Protein AF-A0A382Q7C2-F1 (afdb_monomer_lite)

Organism: NCBI:txid408172

Sequence (335 aa):
KNALGGPRTLLSPCDPTRQQANEAAAWGGSSFDCEAISYVLIDGADVQRPTTILAATRNLSFSDISRANWLGADTDPDNDNSMAGLMVGQGQLTLCDGSARQSNNADLVDTEGTLMGGHVHTRGGTTINDGTTIILGCGTHTAPPPLPPGVILLNNFDDVSLGPWVTSSERGTKGKNWTAQPPAGWKQAKGPKHTAGGPKEFDGWTFVDPVWWNTTAGQGRNKFTKGKGVIAVADSDEYDDLIRTKFNASLSTPPINISGAKAGALVLTYDSSWRQYNCTGKVTVTFDGGDAITLLTLNASTPNQYNQTVSLKLKNPAGAKVAQITWDHQGKNSW

Structure (mmCIF, N/CA/C/O backbone):
data_AF-A0A382Q7C2-F1
#
_entry.id   AF-A0A382Q7C2-F1
#
loop_
_atom_site.group_PDB
_atom_site.id
_atom_site.type_symbol
_atom_site.label_atom_id
_atom_site.label_alt_id
_atom_site.label_comp_id
_atom_site.label_asym_id
_atom_site.label_entity_id
_atom_site.label_seq_id
_atom_site.pdbx_PDB_ins_code
_atom_site.Cartn_x
_atom_site.Cartn_y
_atom_site.Cartn_z
_atom_site.occupancy
_atom_site.B_iso_or_equiv
_atom_site.auth_seq_id
_atom_site.auth_comp_id
_atom_site.auth_asym_id
_atom_site.auth_atom_id
_atom_site.pdbx_PDB_model_num
ATOM 1 N N . LYS A 1 1 ? -0.926 -23.829 36.649 1.00 48.75 1 LYS A N 1
ATOM 2 C CA . LYS A 1 1 ? -2.369 -23.534 36.461 1.00 48.75 1 LYS A CA 1
ATOM 3 C C . LYS A 1 1 ? -2.805 -22.511 37.513 1.00 48.75 1 LYS A C 1
ATOM 5 O O . LYS A 1 1 ? -3.156 -22.920 38.603 1.00 48.75 1 LYS A O 1
ATOM 10 N N . ASN A 1 2 ? -2.625 -21.218 37.223 1.00 52.81 2 ASN A N 1
ATOM 11 C CA . ASN A 1 2 ? -3.312 -20.051 37.825 1.00 52.81 2 ASN A CA 1
ATOM 12 C C . ASN A 1 2 ? -2.764 -18.739 37.219 1.00 52.81 2 ASN A C 1
ATOM 14 O O . ASN A 1 2 ? -2.676 -17.716 37.882 1.00 52.81 2 ASN A O 1
ATOM 18 N N . ALA A 1 3 ? -2.343 -18.771 35.947 1.00 56.62 3 ALA A N 1
ATOM 19 C CA . ALA A 1 3 ? -1.813 -17.578 35.291 1.00 56.62 3 ALA A CA 1
ATOM 20 C C . ALA A 1 3 ? -2.927 -16.576 34.945 1.00 56.62 3 ALA A C 1
ATOM 22 O O . ALA A 1 3 ? -2.662 -15.389 34.949 1.00 56.62 3 ALA A O 1
ATOM 23 N N . LEU A 1 4 ? -4.165 -17.041 34.725 1.00 60.28 4 LEU A N 1
ATOM 24 C CA . LEU A 1 4 ? -5.284 -16.235 34.214 1.00 60.28 4 LEU A CA 1
ATOM 25 C C . LEU A 1 4 ? -5.801 -15.138 35.164 1.00 60.28 4 LEU A C 1
ATOM 27 O O . LEU A 1 4 ? -6.546 -14.276 34.720 1.00 60.28 4 LEU A O 1
ATOM 31 N N . GLY A 1 5 ? -5.444 -15.174 36.451 1.00 65.56 5 GLY A N 1
ATOM 32 C CA . GLY A 1 5 ? -5.907 -14.194 37.445 1.00 65.56 5 GLY A CA 1
ATOM 33 C C . GLY A 1 5 ? -4.845 -13.187 37.889 1.00 65.56 5 GLY A C 1
ATOM 34 O O . GLY A 1 5 ? -5.098 -12.427 38.817 1.00 65.56 5 GLY A O 1
ATOM 35 N N . GLY A 1 6 ? -3.645 -13.226 37.303 1.00 76.75 6 GLY A N 1
ATOM 36 C CA . GLY A 1 6 ? -2.514 -12.401 37.725 1.00 76.75 6 GLY A CA 1
ATOM 37 C C . GLY A 1 6 ? -2.061 -11.418 36.645 1.00 76.75 6 GLY A C 1
ATOM 38 O O . GLY A 1 6 ? -2.298 -11.656 35.465 1.00 76.75 6 GLY A O 1
ATOM 39 N N . PRO A 1 7 ? -1.321 -10.362 37.016 1.00 82.62 7 PRO A N 1
ATOM 40 C CA . PRO A 1 7 ? -0.901 -9.295 36.100 1.00 82.62 7 PRO A CA 1
ATOM 41 C C . PRO A 1 7 ? -0.030 -9.761 34.929 1.00 82.62 7 PRO A C 1
ATOM 43 O O . PRO A 1 7 ? 0.040 -9.090 33.902 1.00 82.62 7 PRO A O 1
ATOM 46 N N . ARG A 1 8 ? 0.576 -10.950 35.040 1.00 86.25 8 ARG A N 1
ATOM 47 C CA . ARG A 1 8 ? 1.332 -11.591 33.957 1.00 86.25 8 ARG A CA 1
ATOM 48 C C . ARG A 1 8 ? 0.510 -11.826 32.689 1.00 86.25 8 ARG A C 1
ATOM 50 O O . ARG A 1 8 ? 1.104 -11.958 31.630 1.00 86.25 8 ARG A O 1
ATOM 57 N N . THR A 1 9 ? -0.822 -11.887 32.759 1.00 87.44 9 THR A N 1
ATOM 58 C CA . THR A 1 9 ? -1.668 -11.991 31.552 1.00 87.44 9 THR A CA 1
ATOM 59 C C . THR A 1 9 ? -1.668 -10.722 30.720 1.00 87.44 9 THR A C 1
ATOM 61 O O . THR A 1 9 ? -1.987 -10.783 29.539 1.00 87.44 9 THR A O 1
ATOM 64 N N . LEU A 1 10 ? -1.329 -9.583 31.326 1.00 89.69 10 LEU A N 1
ATOM 65 C CA . LEU A 1 10 ? -1.267 -8.291 30.653 1.00 89.69 10 LEU A CA 1
ATOM 66 C C . LEU A 1 10 ? 0.102 -8.034 30.008 1.00 89.69 10 LEU A C 1
ATOM 68 O O . LEU A 1 10 ? 0.261 -7.028 29.325 1.00 89.69 10 LEU A O 1
ATOM 72 N N . LEU A 1 11 ? 1.062 -8.949 30.181 1.00 91.94 11 LEU A N 1
ATOM 73 C CA . LEU A 1 11 ? 2.371 -8.922 29.538 1.00 91.94 11 LEU A CA 1
ATOM 74 C C . LEU A 1 11 ? 2.379 -9.876 28.337 1.00 91.94 11 LEU A C 1
ATOM 76 O O . LEU A 1 11 ? 2.050 -11.058 28.460 1.00 91.94 11 LEU A O 1
ATOM 80 N N . SER A 1 12 ? 2.769 -9.375 27.168 1.00 92.69 12 SER A N 1
ATOM 81 C CA . SER A 1 12 ? 2.937 -10.210 25.979 1.00 92.69 12 SER A CA 1
ATOM 82 C C . SER A 1 12 ? 4.293 -10.914 26.014 1.00 92.69 12 SER A C 1
ATOM 84 O O . SER A 1 12 ? 5.305 -10.265 26.279 1.00 92.69 12 SER A O 1
ATOM 86 N N . PRO A 1 13 ? 4.373 -12.210 25.659 1.00 91.81 13 PRO A N 1
ATOM 87 C CA . PRO A 1 13 ? 5.657 -12.874 25.429 1.00 91.81 13 PRO A CA 1
ATOM 88 C C . PRO A 1 13 ? 6.504 -12.198 24.339 1.00 91.81 13 PRO A C 1
ATOM 90 O O . PRO A 1 13 ? 7.720 -12.358 24.322 1.00 91.81 13 PRO A O 1
ATOM 93 N N . CYS A 1 14 ? 5.873 -11.440 23.436 1.00 93.31 14 CYS A N 1
ATOM 94 C CA . CYS A 1 14 ? 6.552 -10.673 22.396 1.00 93.31 14 CYS A CA 1
ATOM 95 C C . CYS A 1 14 ? 7.087 -9.313 22.885 1.00 93.31 14 CYS A C 1
ATOM 97 O O . CYS A 1 14 ? 7.682 -8.585 22.095 1.00 93.31 14 CYS A O 1
ATOM 99 N N . ASP A 1 15 ? 6.892 -8.965 24.158 1.00 93.19 15 ASP A N 1
ATOM 100 C CA . ASP A 1 15 ? 7.272 -7.678 24.752 1.00 93.19 15 ASP A CA 1
ATOM 101 C C . ASP A 1 15 ? 8.024 -7.861 26.079 1.00 93.19 15 ASP A C 1
ATOM 103 O O . ASP A 1 15 ? 7.610 -7.357 27.127 1.00 93.19 15 ASP A O 1
ATOM 107 N N . PRO A 1 16 ? 9.131 -8.627 26.074 1.00 91.88 16 PRO A N 1
ATOM 108 C CA . PRO A 1 16 ? 9.857 -8.958 27.297 1.00 91.88 16 PRO A CA 1
ATOM 109 C C . PRO A 1 16 ? 10.437 -7.728 28.015 1.00 91.88 16 PRO A C 1
ATOM 111 O O . PRO A 1 16 ? 10.719 -7.798 29.209 1.00 91.88 16 PRO A O 1
ATOM 114 N N . THR A 1 17 ? 10.599 -6.596 27.324 1.00 89.38 17 THR A N 1
ATOM 115 C CA . THR A 1 17 ? 11.123 -5.339 27.886 1.00 89.38 17 THR A CA 1
ATOM 116 C C . THR A 1 17 ? 10.216 -4.768 28.981 1.00 89.38 17 THR A C 1
ATOM 118 O O . THR A 1 17 ? 10.712 -4.147 29.918 1.00 89.38 17 THR A O 1
ATOM 121 N N . ARG A 1 18 ? 8.907 -5.051 28.932 1.00 91.12 18 ARG A N 1
ATOM 122 C CA . ARG A 1 18 ? 7.917 -4.605 29.927 1.00 91.12 18 ARG A CA 1
ATOM 123 C C . ARG A 1 18 ? 7.824 -5.494 31.170 1.00 91.12 18 ARG A C 1
ATOM 125 O O . ARG A 1 18 ? 7.108 -5.163 32.114 1.00 91.12 18 ARG A O 1
ATOM 132 N N . GLN A 1 19 ? 8.564 -6.608 31.226 1.00 91.56 19 GLN A N 1
ATOM 133 C CA . GLN A 1 19 ? 8.453 -7.573 32.327 1.00 91.56 19 GLN A CA 1
ATOM 134 C C . GLN A 1 19 ? 8.733 -6.944 33.698 1.00 91.56 19 GLN A C 1
ATOM 136 O O . GLN A 1 19 ? 7.970 -7.158 34.640 1.00 91.56 19 GLN A O 1
ATOM 141 N N . GLN A 1 20 ? 9.802 -6.154 33.811 1.00 91.88 20 GLN A N 1
ATOM 142 C CA . GLN A 1 20 ? 10.186 -5.547 35.085 1.00 91.88 20 GLN A CA 1
ATOM 143 C C . GLN A 1 20 ? 9.114 -4.573 35.596 1.00 91.88 20 GLN A C 1
ATOM 145 O O . GLN A 1 20 ? 8.761 -4.608 36.774 1.00 91.88 20 GLN A O 1
ATOM 150 N N . ALA A 1 21 ? 8.563 -3.738 34.712 1.00 91.62 21 ALA A N 1
ATOM 151 C CA . ALA A 1 21 ? 7.496 -2.803 35.056 1.00 91.62 21 ALA A CA 1
ATOM 152 C C . ALA A 1 21 ? 6.186 -3.531 35.409 1.00 91.62 21 ALA A C 1
ATOM 154 O O . ALA A 1 21 ? 5.515 -3.152 36.368 1.00 91.62 21 ALA A O 1
ATOM 155 N N . ASN A 1 22 ? 5.852 -4.628 34.713 1.00 92.88 22 ASN A N 1
ATOM 156 C CA . ASN A 1 22 ? 4.698 -5.470 35.049 1.00 92.88 22 ASN A CA 1
ATOM 157 C C . ASN A 1 22 ? 4.803 -6.066 36.460 1.00 92.88 22 ASN A C 1
ATOM 159 O O . ASN A 1 22 ? 3.825 -6.055 37.207 1.00 92.88 22 ASN A O 1
ATOM 163 N N . GLU A 1 23 ? 5.983 -6.558 36.842 1.00 90.81 23 GLU A N 1
ATOM 164 C CA . GLU A 1 23 ? 6.223 -7.131 38.171 1.00 90.81 23 GLU A CA 1
ATOM 165 C C . GLU A 1 23 ? 6.223 -6.069 39.281 1.00 90.81 23 GLU A C 1
ATOM 167 O O . GLU A 1 23 ? 5.781 -6.352 40.395 1.00 90.81 23 GLU A O 1
ATOM 172 N N . ALA A 1 24 ? 6.677 -4.849 38.980 1.00 90.25 24 ALA A N 1
ATOM 173 C CA . ALA A 1 24 ? 6.738 -3.738 39.931 1.00 90.25 24 ALA A CA 1
ATOM 174 C C . ALA A 1 24 ? 5.423 -2.944 40.061 1.00 90.25 24 ALA A C 1
ATOM 176 O O . ALA A 1 24 ? 5.269 -2.166 41.005 1.00 90.25 24 ALA A O 1
ATOM 177 N N . ALA A 1 25 ? 4.485 -3.107 39.125 1.00 89.12 25 ALA A N 1
ATOM 178 C CA . ALA A 1 25 ? 3.254 -2.330 39.100 1.00 89.12 25 ALA A CA 1
ATOM 179 C C . ALA A 1 25 ? 2.367 -2.566 40.335 1.00 89.12 25 ALA A C 1
ATOM 181 O O . ALA A 1 25 ? 2.173 -3.685 40.815 1.00 89.12 25 ALA A O 1
ATOM 182 N N . ALA A 1 26 ? 1.766 -1.478 40.820 1.00 85.44 26 ALA A N 1
ATOM 183 C CA . ALA A 1 26 ? 0.846 -1.470 41.955 1.00 85.44 26 ALA A CA 1
ATOM 184 C C . ALA A 1 26 ? -0.566 -1.936 41.546 1.00 85.44 26 ALA A C 1
ATOM 186 O O . ALA A 1 26 ? -1.532 -1.170 41.554 1.00 85.44 26 ALA A O 1
ATOM 187 N N . TRP A 1 27 ? -0.688 -3.207 41.162 1.00 83.81 27 TRP A N 1
ATOM 188 C CA . TRP A 1 27 ? -1.954 -3.811 40.748 1.00 83.81 27 TRP A CA 1
ATOM 189 C C . TRP A 1 27 ? -3.006 -3.730 41.864 1.00 83.81 27 TRP A C 1
ATOM 191 O O . TRP A 1 27 ? -2.790 -4.219 42.971 1.00 83.81 27 TRP A O 1
ATOM 201 N N . GLY A 1 28 ? -4.149 -3.102 41.569 1.00 77.69 28 GLY A N 1
ATOM 202 C CA . GLY A 1 28 ? -5.215 -2.819 42.542 1.00 77.69 28 GLY A CA 1
ATOM 203 C C . GLY A 1 28 ? -5.281 -1.361 43.017 1.00 77.69 28 GLY A C 1
ATOM 204 O O . GLY A 1 28 ? -6.211 -1.008 43.739 1.00 77.69 28 GLY A O 1
ATOM 205 N N . GLY A 1 29 ? -4.335 -0.510 42.604 1.00 79.62 29 GLY A N 1
ATOM 206 C CA . GLY A 1 29 ? -4.434 0.944 42.750 1.00 79.62 29 GLY A CA 1
ATOM 207 C C . GLY A 1 29 ? -5.416 1.590 41.761 1.00 79.62 29 GLY A C 1
ATOM 208 O O . GLY A 1 29 ? -5.940 0.939 40.859 1.00 79.62 29 GLY A O 1
ATOM 209 N N . SER A 1 30 ? -5.645 2.900 41.903 1.00 79.50 30 SER A N 1
ATOM 210 C CA . SER A 1 30 ? -6.445 3.698 40.955 1.00 79.50 30 SER A CA 1
ATOM 211 C C . SER A 1 30 ? -5.746 3.939 39.609 1.00 79.50 30 SER A C 1
ATOM 213 O O . SER A 1 30 ? -6.372 4.421 38.670 1.00 79.50 30 SER A O 1
ATOM 215 N N . SER A 1 31 ? -4.448 3.640 39.525 1.00 79.25 31 SER A N 1
ATOM 216 C CA . SER A 1 31 ? -3.622 3.703 38.321 1.00 79.25 31 SER A CA 1
ATOM 217 C C . SER A 1 31 ? -2.442 2.735 38.441 1.00 79.25 31 SER A C 1
ATOM 219 O O . SER A 1 31 ? -2.086 2.302 39.540 1.00 79.25 31 SER A O 1
ATOM 221 N N . PHE A 1 32 ? -1.836 2.395 37.307 1.00 81.25 32 PHE A N 1
ATOM 222 C CA . PHE A 1 32 ? -0.615 1.597 37.212 1.00 81.25 32 PHE A CA 1
ATOM 223 C C . PHE A 1 32 ? 0.295 2.183 36.121 1.00 81.25 32 PHE A C 1
ATOM 225 O O . PHE A 1 32 ? -0.145 3.020 35.332 1.00 81.25 32 PHE A O 1
ATOM 232 N N . ASP A 1 33 ? 1.565 1.775 36.108 1.00 84.88 33 ASP A N 1
ATOM 233 C CA . ASP A 1 33 ? 2.540 2.225 35.110 1.00 84.88 33 ASP A CA 1
ATOM 234 C C . ASP A 1 33 ? 2.150 1.727 33.711 1.00 84.88 33 ASP A C 1
ATOM 236 O O . ASP A 1 33 ? 1.881 0.543 33.517 1.00 84.88 33 ASP A O 1
ATOM 240 N N . CYS A 1 34 ? 2.142 2.613 32.721 1.00 81.62 34 CYS A N 1
ATOM 241 C CA . CYS A 1 34 ? 1.830 2.248 31.347 1.00 81.62 34 CYS A CA 1
ATOM 242 C C . CYS A 1 34 ? 2.811 1.227 30.754 1.00 81.62 34 CYS A C 1
ATOM 244 O O . CYS A 1 34 ? 2.405 0.416 29.920 1.00 81.62 34 CYS A O 1
ATOM 246 N N . GLU A 1 35 ? 4.055 1.191 31.236 1.00 88.44 35 GLU A N 1
ATOM 247 C CA . GLU A 1 35 ? 5.040 0.173 30.859 1.00 88.44 35 GLU A CA 1
ATOM 248 C C . GLU A 1 35 ? 4.743 -1.207 31.465 1.00 88.44 35 GLU A C 1
ATOM 250 O O . GLU A 1 35 ? 5.423 -2.179 31.161 1.00 88.44 35 GLU A O 1
ATOM 255 N N . ALA A 1 36 ? 3.705 -1.343 32.292 1.00 90.25 36 ALA A N 1
ATOM 256 C CA . ALA A 1 36 ? 3.332 -2.608 32.912 1.00 90.25 36 ALA A CA 1
ATOM 257 C C . ALA A 1 36 ? 2.427 -3.498 32.041 1.00 90.25 36 ALA A C 1
ATOM 259 O O . ALA A 1 36 ? 2.154 -4.633 32.431 1.00 90.25 36 ALA A O 1
ATOM 260 N N . ILE A 1 37 ? 1.934 -3.022 30.891 1.00 91.44 37 ILE A N 1
ATOM 261 C CA . ILE A 1 37 ? 1.032 -3.782 30.001 1.00 91.44 37 ILE A CA 1
ATOM 262 C C . ILE A 1 37 ? 1.543 -3.811 28.563 1.00 91.44 37 ILE A C 1
ATOM 264 O O . ILE A 1 37 ? 2.138 -2.848 28.110 1.00 91.44 37 ILE A O 1
ATOM 268 N N . SER A 1 38 ? 1.263 -4.866 27.804 1.00 93.31 38 SER A N 1
ATOM 269 C CA . SER A 1 38 ? 1.676 -4.995 26.392 1.00 93.31 38 SER A CA 1
ATOM 270 C C . SER A 1 38 ? 0.528 -4.859 25.394 1.00 93.31 38 SER A C 1
ATOM 272 O O . SER A 1 38 ? 0.717 -5.054 24.190 1.00 93.31 3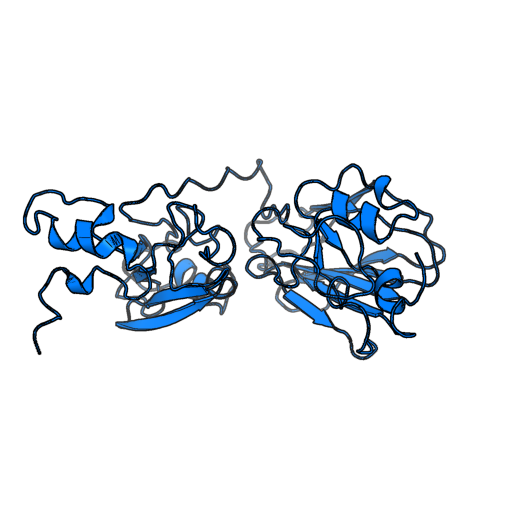8 SER A O 1
ATOM 274 N N . TYR A 1 39 ? -0.671 -4.567 25.892 1.00 93.12 39 TYR A N 1
ATOM 275 C CA . TYR A 1 39 ? -1.898 -4.580 25.112 1.00 93.12 39 TYR A CA 1
ATOM 276 C C . TYR A 1 39 ? -2.624 -3.246 25.198 1.00 93.12 39 TYR A C 1
ATOM 278 O O . TYR A 1 39 ? -2.533 -2.528 26.193 1.00 93.12 39 TYR A O 1
ATOM 286 N N . VAL A 1 40 ? -3.380 -2.958 24.150 1.00 94.00 40 VAL A N 1
ATOM 287 C CA . VAL A 1 40 ? -4.300 -1.829 24.064 1.00 94.00 40 VAL A CA 1
ATOM 288 C C . VAL A 1 40 ? -5.714 -2.339 23.821 1.00 94.00 40 VAL A C 1
ATOM 290 O O . VAL A 1 40 ? -5.897 -3.435 23.287 1.00 94.00 40 VAL A O 1
ATOM 293 N N . LEU A 1 41 ? -6.708 -1.551 24.214 1.00 93.75 41 LEU A N 1
ATOM 294 C CA . LEU A 1 41 ? -8.117 -1.784 23.910 1.00 93.75 41 LEU A CA 1
ATOM 295 C C . LEU A 1 41 ? -8.547 -0.895 22.746 1.00 93.75 41 LEU A C 1
ATOM 297 O O . LEU A 1 41 ? -7.920 0.130 22.484 1.00 93.75 41 LEU A O 1
ATOM 301 N N . ILE A 1 42 ? -9.617 -1.275 22.055 1.00 94.19 42 ILE A N 1
ATOM 302 C CA . ILE A 1 42 ? -10.184 -0.479 20.963 1.00 94.19 42 ILE A CA 1
ATOM 303 C C . ILE A 1 42 ? -11.562 0.027 21.382 1.00 94.19 42 ILE A C 1
ATOM 305 O O . ILE A 1 42 ? -12.414 -0.762 21.784 1.00 94.19 42 ILE A O 1
ATOM 309 N N . ASP A 1 43 ? -11.781 1.337 21.278 1.00 92.25 43 ASP A N 1
ATOM 310 C CA . ASP A 1 43 ? -13.013 1.995 21.737 1.00 92.25 43 ASP A CA 1
ATOM 311 C C . ASP A 1 43 ? -14.267 1.467 21.014 1.00 92.25 43 ASP A C 1
ATOM 313 O O . ASP A 1 43 ? -15.330 1.314 21.606 1.00 92.25 43 ASP A O 1
ATOM 317 N N . GLY A 1 44 ? -14.137 1.095 19.734 1.00 89.44 44 GLY A N 1
ATOM 318 C CA . GLY A 1 44 ? -15.246 0.587 18.916 1.00 89.44 44 GLY A CA 1
ATOM 319 C C . GLY A 1 44 ? -15.598 -0.883 19.134 1.00 89.44 44 GLY A C 1
ATOM 320 O O . GLY A 1 44 ? -16.368 -1.442 18.351 1.00 89.44 44 GLY A O 1
ATOM 321 N N . ALA A 1 45 ? -15.003 -1.542 20.130 1.00 91.38 45 ALA A N 1
ATOM 322 C CA . ALA A 1 45 ? -15.315 -2.922 20.469 1.00 91.38 45 ALA A CA 1
ATOM 323 C C . ALA A 1 45 ? -16.763 -3.046 20.972 1.00 91.38 45 ALA A C 1
ATOM 325 O O . ALA A 1 45 ? -17.163 -2.371 21.918 1.00 91.38 45 ALA A O 1
ATOM 326 N N . ASP A 1 46 ? -17.553 -3.940 20.378 1.00 89.81 46 ASP A N 1
ATOM 327 C CA . ASP A 1 46 ? -18.949 -4.151 20.754 1.00 89.81 46 ASP A CA 1
ATOM 328 C C . ASP A 1 46 ? -19.225 -5.648 20.903 1.00 89.81 46 ASP A C 1
ATOM 330 O O . ASP A 1 46 ? -19.177 -6.417 19.948 1.00 89.81 46 ASP A O 1
ATOM 334 N N . VAL A 1 47 ? -19.560 -6.077 22.119 1.00 87.12 47 VAL A N 1
ATOM 335 C CA . VAL A 1 47 ? -19.824 -7.491 22.435 1.00 87.12 47 VAL A CA 1
ATOM 336 C C . VAL A 1 47 ? -21.033 -8.072 21.696 1.00 87.12 47 VAL A C 1
ATOM 338 O O . VAL A 1 47 ? -21.152 -9.289 21.589 1.00 87.12 47 VAL A O 1
ATOM 341 N N . GLN A 1 48 ? -21.925 -7.230 21.163 1.00 88.44 48 GLN A N 1
ATOM 342 C CA . GLN A 1 48 ? -23.023 -7.671 20.295 1.00 88.44 48 GLN A CA 1
ATOM 343 C C . GLN A 1 48 ? -22.604 -7.784 18.819 1.00 88.44 48 GLN A C 1
ATOM 345 O O . GLN A 1 48 ? -23.368 -8.288 17.998 1.00 88.44 48 GLN A O 1
ATOM 350 N N . ARG A 1 49 ? -21.381 -7.361 18.476 1.00 88.25 49 ARG A N 1
ATOM 351 C CA . ARG A 1 49 ? -20.773 -7.450 17.145 1.00 88.25 49 ARG A CA 1
ATOM 352 C C . ARG A 1 49 ? -19.509 -8.326 17.235 1.00 88.25 49 ARG A C 1
ATOM 354 O O . ARG A 1 49 ? -18.407 -7.811 17.386 1.00 88.25 49 ARG A O 1
ATOM 361 N N . PRO A 1 50 ? -19.625 -9.660 17.124 1.00 87.44 50 PRO A N 1
ATOM 362 C CA . PRO A 1 50 ? -18.547 -10.597 17.476 1.00 87.44 50 PRO A CA 1
ATOM 363 C C . PRO A 1 50 ? -17.213 -10.353 16.749 1.00 87.44 50 PRO A C 1
ATOM 365 O O . PRO A 1 50 ? -16.153 -10.669 17.283 1.00 87.44 50 PRO A O 1
ATOM 368 N N . THR A 1 51 ? -17.253 -9.761 15.554 1.00 87.62 51 THR A N 1
ATOM 369 C CA . THR A 1 51 ? -16.083 -9.490 14.710 1.00 87.62 51 THR A CA 1
ATOM 370 C C . THR A 1 51 ? -15.352 -8.187 15.036 1.00 87.62 51 THR A C 1
ATOM 372 O O . THR A 1 51 ? -14.342 -7.898 14.395 1.00 87.62 51 THR A O 1
ATOM 375 N N . THR A 1 52 ? -15.828 -7.369 15.982 1.00 93.06 52 THR A N 1
ATOM 376 C CA . THR A 1 52 ? -15.119 -6.137 16.353 1.00 93.06 52 THR A CA 1
ATOM 377 C C . THR A 1 52 ? -13.849 -6.456 17.130 1.00 93.06 52 THR A C 1
ATOM 379 O O . THR A 1 52 ? -13.843 -7.324 18.003 1.00 93.06 52 THR A O 1
ATOM 382 N N . ILE A 1 53 ? -12.776 -5.725 16.829 1.00 95.38 53 ILE A N 1
ATOM 383 C CA . ILE A 1 53 ? -11.494 -5.829 17.524 1.00 95.38 53 ILE A CA 1
ATOM 384 C C . ILE A 1 53 ? -11.673 -5.311 18.952 1.00 95.38 53 ILE A C 1
ATOM 386 O O . ILE A 1 53 ? -12.082 -4.171 19.137 1.00 95.38 53 ILE A O 1
ATOM 390 N N . LEU A 1 54 ? -11.382 -6.154 19.944 1.00 95.31 54 LEU A N 1
ATOM 391 C CA . LEU A 1 54 ? -11.462 -5.829 21.369 1.00 95.31 54 LEU A CA 1
ATOM 392 C C . LEU A 1 54 ? -10.128 -5.304 21.899 1.00 95.31 54 LEU A C 1
ATOM 394 O O . LEU A 1 54 ? -10.077 -4.289 22.589 1.00 95.31 54 LEU A O 1
ATOM 398 N N . ALA A 1 55 ? -9.052 -6.024 21.587 1.00 95.19 55 ALA A N 1
ATOM 399 C CA . ALA A 1 55 ? -7.716 -5.731 22.079 1.00 95.19 55 ALA A CA 1
ATOM 400 C C . ALA A 1 55 ? -6.658 -6.056 21.027 1.00 95.19 55 ALA A C 1
ATOM 402 O O . ALA A 1 55 ? -6.863 -6.917 20.169 1.00 95.19 55 ALA A O 1
ATOM 403 N N . ALA A 1 56 ? -5.511 -5.399 21.130 1.00 96.00 56 ALA A N 1
ATOM 404 C CA . ALA A 1 56 ? -4.367 -5.573 20.248 1.00 96.00 56 ALA A CA 1
ATOM 405 C C . ALA A 1 56 ? -3.056 -5.514 21.037 1.00 96.00 56 ALA A C 1
ATOM 407 O O . ALA A 1 56 ? -3.009 -4.961 22.135 1.00 96.00 56 ALA A O 1
ATOM 408 N N . THR A 1 57 ? -1.976 -6.055 20.478 1.00 95.69 57 THR A N 1
ATOM 409 C CA . THR A 1 57 ? -0.619 -5.722 20.927 1.00 95.69 57 THR A CA 1
ATOM 410 C C . THR A 1 57 ? -0.346 -4.232 20.720 1.00 95.69 57 THR A C 1
ATOM 412 O O . THR A 1 57 ? -0.875 -3.611 19.801 1.00 95.69 57 THR A O 1
ATOM 415 N N . ARG A 1 58 ? 0.472 -3.630 21.588 1.00 93.88 58 ARG A N 1
ATOM 416 C CA . ARG A 1 58 ? 0.712 -2.174 21.591 1.00 93.88 58 ARG A CA 1
ATOM 417 C C . ARG A 1 58 ? 1.508 -1.638 20.394 1.00 93.88 58 ARG A C 1
ATOM 419 O O . ARG A 1 58 ? 1.622 -0.422 20.258 1.00 93.88 58 ARG A O 1
ATOM 426 N N . ASN A 1 59 ? 2.052 -2.505 19.540 1.00 93.62 59 ASN A N 1
ATOM 427 C CA . ASN A 1 59 ? 2.935 -2.148 18.429 1.00 93.62 59 ASN A CA 1
ATOM 428 C C . ASN A 1 59 ? 2.210 -1.546 17.220 1.00 93.62 59 ASN A C 1
ATOM 430 O O . ASN A 1 59 ? 2.383 -1.990 16.093 1.00 93.62 59 ASN A O 1
ATOM 434 N N . LEU A 1 60 ? 1.403 -0.519 17.461 1.00 92.56 60 LEU A N 1
ATOM 435 C CA . LEU A 1 60 ? 0.672 0.251 16.461 1.00 92.56 60 LEU A CA 1
ATOM 436 C C . LEU A 1 60 ? 1.347 1.613 16.273 1.00 92.56 60 LEU A C 1
ATOM 438 O O . LEU A 1 60 ? 1.822 2.214 17.234 1.00 92.56 60 LEU A O 1
ATOM 442 N N . SER A 1 61 ? 1.400 2.108 15.037 1.00 88.44 61 SER A N 1
ATOM 443 C CA . SER A 1 61 ? 2.110 3.354 14.712 1.00 88.44 61 SER A CA 1
ATOM 444 C C . SER A 1 61 ? 1.393 4.631 15.165 1.00 88.44 61 SER A C 1
ATOM 446 O O . SER A 1 61 ? 2.044 5.650 15.383 1.00 88.44 61 SER A O 1
ATOM 448 N N . PHE A 1 62 ? 0.067 4.590 15.319 1.00 89.19 62 PHE A N 1
ATOM 449 C CA . PHE A 1 62 ? -0.770 5.741 15.671 1.00 89.19 62 PHE A CA 1
ATOM 450 C C . PHE A 1 62 ? -1.879 5.353 16.642 1.00 89.19 62 PHE A C 1
ATOM 452 O O . PHE A 1 62 ? -2.153 4.171 16.8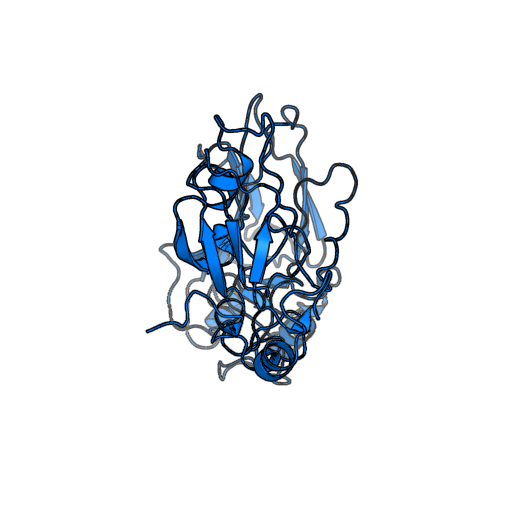15 1.00 89.19 62 PHE A O 1
ATOM 459 N N . SER A 1 63 ? -2.550 6.345 17.235 1.00 90.31 63 SER A N 1
ATOM 460 C CA . SER A 1 63 ? -3.667 6.149 18.179 1.00 90.31 63 SER A CA 1
ATOM 461 C C . SER A 1 63 ? -5.008 5.808 17.522 1.00 90.31 63 SER A C 1
ATOM 463 O O . SER A 1 63 ? -6.030 5.734 18.201 1.00 90.31 63 SER A O 1
ATOM 465 N N . ASP A 1 64 ? -5.011 5.582 16.210 1.00 90.31 64 ASP A N 1
ATOM 466 C CA . ASP A 1 64 ? -6.181 5.213 15.421 1.00 90.31 64 ASP A CA 1
ATOM 467 C C . ASP A 1 64 ? -5.826 4.017 14.532 1.00 90.31 64 ASP A C 1
ATOM 469 O O . ASP A 1 64 ? -5.015 4.141 13.609 1.00 90.31 64 ASP A O 1
ATOM 473 N N . ILE A 1 65 ? -6.437 2.860 14.802 1.00 91.00 65 ILE A N 1
ATOM 474 C CA . ILE A 1 65 ? -6.115 1.610 14.104 1.00 91.00 65 ILE A CA 1
ATOM 475 C C . ILE A 1 65 ? -6.518 1.607 12.631 1.00 91.00 65 ILE A C 1
ATOM 477 O O . ILE A 1 65 ? -5.964 0.815 11.879 1.00 91.00 65 ILE A O 1
ATOM 481 N N . SER A 1 66 ? -7.416 2.497 12.193 1.00 85.25 66 SER A N 1
ATOM 482 C CA . SER A 1 66 ? -7.750 2.643 10.766 1.00 85.25 66 SER A CA 1
ATOM 483 C C . SER A 1 66 ? -6.623 3.293 9.962 1.00 85.25 66 SER A C 1
ATOM 485 O O . SER A 1 66 ? -6.581 3.197 8.735 1.00 85.25 66 SER A O 1
ATOM 487 N N . ARG A 1 67 ? -5.710 3.985 10.653 1.00 83.75 67 ARG A N 1
ATOM 488 C CA . ARG A 1 67 ? -4.580 4.704 10.059 1.00 83.75 67 ARG A CA 1
ATOM 489 C C . ARG A 1 67 ? -3.230 4.160 10.507 1.00 83.75 67 ARG A C 1
ATOM 491 O O . ARG A 1 67 ? -2.213 4.663 10.039 1.00 83.75 67 ARG A O 1
ATOM 498 N N . ALA A 1 68 ? -3.216 3.187 11.415 1.00 87.94 68 ALA A N 1
ATOM 499 C CA . ALA A 1 68 ? -2.006 2.617 11.981 1.00 87.94 68 ALA A CA 1
ATOM 500 C C . ALA A 1 68 ? -1.470 1.440 11.158 1.00 87.94 68 ALA A C 1
ATOM 502 O O . ALA A 1 68 ? -2.218 0.695 10.530 1.00 87.94 68 ALA A O 1
ATOM 503 N N . ASN A 1 69 ? -0.161 1.237 11.266 1.00 88.00 69 ASN A N 1
ATOM 504 C CA . ASN A 1 69 ? 0.534 0.023 10.861 1.00 88.00 69 ASN A CA 1
ATOM 505 C C . ASN A 1 69 ? 1.065 -0.702 12.097 1.00 88.00 69 ASN A C 1
ATOM 507 O O . ASN A 1 69 ? 1.357 -0.075 13.119 1.00 88.00 69 ASN A O 1
ATOM 511 N N . TRP A 1 70 ? 1.272 -2.009 11.972 1.00 92.06 70 TRP A N 1
ATOM 512 C CA . TRP A 1 70 ? 2.044 -2.779 12.933 1.00 92.06 70 TRP A CA 1
ATOM 513 C C . TRP A 1 70 ? 3.536 -2.465 12.800 1.00 92.06 70 TRP A C 1
ATOM 515 O O . TRP A 1 70 ? 4.135 -2.650 11.736 1.00 92.06 70 TRP A O 1
ATOM 525 N N . LEU A 1 71 ? 4.133 -2.008 13.894 1.00 90.31 71 LEU A N 1
ATOM 526 C CA . LEU A 1 71 ? 5.559 -1.729 14.021 1.00 90.31 71 LEU A CA 1
ATOM 527 C C . LEU A 1 71 ? 6.332 -2.998 14.389 1.00 90.31 71 LEU A C 1
ATOM 529 O O . LEU A 1 71 ? 5.808 -3.869 15.083 1.00 90.31 71 LEU A O 1
ATOM 533 N N . GLY A 1 72 ? 7.588 -3.081 13.958 1.00 89.75 72 GLY A N 1
ATOM 534 C CA . GLY A 1 72 ? 8.463 -4.217 14.227 1.00 89.75 72 GLY A CA 1
ATOM 535 C C . GLY A 1 72 ? 9.820 -3.796 14.756 1.00 89.75 72 GLY A C 1
ATOM 536 O O . GLY A 1 72 ? 10.418 -2.833 14.275 1.00 89.75 72 GLY A O 1
ATOM 537 N N . ALA A 1 73 ? 10.334 -4.551 15.725 1.00 88.56 73 ALA A N 1
ATOM 538 C CA . ALA A 1 73 ? 11.661 -4.297 16.278 1.00 88.56 73 ALA A CA 1
ATOM 539 C C . ALA A 1 73 ? 12.795 -4.679 15.309 1.00 88.56 73 ALA A C 1
ATOM 541 O O . ALA A 1 73 ? 13.936 -4.272 15.497 1.00 88.56 73 ALA A O 1
ATOM 542 N N . ASP A 1 74 ? 12.503 -5.455 14.265 1.00 85.88 74 ASP A N 1
ATOM 543 C CA . ASP A 1 74 ? 13.453 -5.782 13.202 1.00 85.88 74 ASP A CA 1
ATOM 544 C C . ASP A 1 74 ? 13.832 -4.563 12.351 1.00 85.88 74 ASP A C 1
ATOM 546 O O . ASP A 1 74 ? 14.924 -4.534 11.779 1.00 85.88 74 ASP A O 1
ATOM 550 N N . THR A 1 75 ? 12.964 -3.552 12.287 1.00 75.75 75 THR A N 1
ATOM 551 C CA . THR A 1 75 ? 13.197 -2.358 11.475 1.00 75.75 75 THR A CA 1
ATOM 552 C C . THR A 1 75 ? 13.332 -1.060 12.260 1.00 75.75 75 THR A C 1
ATOM 554 O O . THR A 1 75 ? 14.049 -0.156 11.817 1.00 75.75 75 THR A O 1
ATOM 557 N N . ASP A 1 76 ? 12.674 -0.968 13.413 1.00 80.38 76 ASP A N 1
ATOM 558 C CA . ASP A 1 76 ? 12.742 0.187 14.304 1.00 80.38 76 ASP A CA 1
ATOM 559 C C . ASP A 1 76 ? 12.794 -0.274 15.776 1.00 80.38 76 ASP A C 1
ATOM 561 O O . ASP A 1 76 ? 11.816 -0.120 16.514 1.00 80.38 76 ASP A O 1
ATOM 565 N N . PRO A 1 77 ? 13.902 -0.917 16.211 1.00 84.50 77 PRO A N 1
ATOM 566 C CA . PRO A 1 77 ? 14.036 -1.486 17.558 1.00 84.50 77 PRO A CA 1
ATOM 567 C C . PRO A 1 77 ? 13.998 -0.441 18.675 1.00 84.50 77 PRO A C 1
ATOM 569 O O . PRO A 1 77 ? 13.647 -0.782 19.801 1.00 84.50 77 PRO A O 1
ATOM 572 N N . ASP A 1 78 ? 14.351 0.806 18.361 1.00 83.81 78 ASP A N 1
ATOM 573 C CA . ASP A 1 78 ? 14.421 1.912 19.319 1.00 83.81 78 ASP A CA 1
ATOM 574 C C . ASP A 1 78 ? 13.079 2.654 19.460 1.00 83.81 78 ASP A C 1
ATOM 576 O O . ASP A 1 78 ? 12.967 3.587 20.254 1.00 83.81 78 ASP A O 1
ATOM 580 N N . ASN A 1 79 ? 12.053 2.269 18.692 1.00 85.31 79 ASN A N 1
ATOM 581 C CA . ASN A 1 79 ? 10.725 2.857 18.804 1.00 85.31 79 ASN A CA 1
ATOM 582 C C . ASN A 1 79 ? 10.052 2.429 20.107 1.00 85.31 79 ASN A C 1
ATOM 584 O O . ASN A 1 79 ? 9.914 1.231 20.365 1.00 85.31 79 ASN A O 1
ATOM 588 N N . ASP A 1 80 ? 9.514 3.393 20.854 1.00 86.56 80 ASP A N 1
ATOM 589 C CA . ASP A 1 80 ? 8.786 3.125 22.096 1.00 86.56 80 ASP A CA 1
ATOM 590 C C . ASP A 1 80 ? 7.651 2.118 21.910 1.00 86.56 80 ASP A C 1
ATOM 592 O O . ASP A 1 80 ? 7.366 1.364 22.832 1.00 86.56 80 ASP A O 1
ATOM 596 N N . ASN A 1 81 ? 7.011 2.075 20.735 1.00 89.69 81 ASN A N 1
ATOM 597 C CA . ASN A 1 81 ? 5.902 1.171 20.436 1.00 89.69 81 ASN A CA 1
ATOM 598 C C . ASN A 1 81 ? 6.346 -0.175 19.838 1.00 89.69 81 ASN A C 1
ATOM 600 O O . ASN A 1 81 ? 5.538 -1.099 19.781 1.00 89.69 81 ASN A O 1
ATOM 604 N N . SER A 1 82 ? 7.606 -0.340 19.431 1.00 91.00 82 SER A N 1
ATOM 605 C CA . SER A 1 82 ? 8.091 -1.622 18.910 1.00 91.00 82 SER A CA 1
ATOM 606 C C . SER A 1 82 ? 8.136 -2.696 20.000 1.00 91.00 82 SER A C 1
ATOM 608 O O . SER A 1 82 ? 8.389 -2.436 21.179 1.00 91.00 82 SER A O 1
ATOM 610 N N . MET A 1 83 ? 7.883 -3.940 19.593 1.00 93.25 83 MET A N 1
ATOM 611 C CA . MET A 1 83 ? 7.893 -5.119 20.459 1.00 93.25 83 MET A CA 1
ATOM 612 C C . MET A 1 83 ? 8.931 -6.111 19.939 1.00 93.25 83 MET A C 1
ATOM 614 O O . MET A 1 83 ? 8.881 -6.507 18.776 1.00 93.25 83 MET A O 1
ATOM 618 N N . ALA A 1 84 ? 9.862 -6.530 20.799 1.00 91.44 84 ALA A N 1
ATOM 619 C CA . ALA A 1 84 ? 11.035 -7.320 20.408 1.00 91.44 84 ALA A CA 1
ATOM 620 C C . ALA A 1 84 ? 10.701 -8.643 19.691 1.00 91.44 84 ALA A C 1
ATOM 622 O O . ALA A 1 84 ? 11.494 -9.136 18.894 1.00 91.44 84 ALA A O 1
ATOM 623 N N . GLY A 1 85 ? 9.540 -9.234 19.982 1.00 91.62 85 GLY A N 1
ATOM 624 C CA . GLY A 1 85 ? 9.084 -10.487 19.380 1.00 91.62 85 GLY A CA 1
ATOM 625 C C . GLY A 1 85 ? 8.220 -10.332 18.126 1.00 91.62 85 GLY A C 1
ATOM 626 O O . GLY A 1 85 ? 7.652 -11.334 17.692 1.00 91.62 85 GLY A O 1
ATOM 627 N N . LEU A 1 86 ? 8.058 -9.120 17.585 1.00 93.69 86 LEU A N 1
ATOM 628 C CA . LEU A 1 86 ? 7.223 -8.846 16.412 1.00 93.69 86 LEU A CA 1
ATOM 629 C C . LEU A 1 86 ? 8.035 -8.163 15.308 1.00 93.69 86 LEU A C 1
ATOM 631 O O . LEU A 1 86 ? 8.834 -7.262 15.567 1.00 93.69 86 LEU A O 1
ATOM 635 N N . MET A 1 87 ? 7.808 -8.619 14.077 1.00 90.38 87 MET A N 1
ATOM 636 C CA . MET A 1 87 ? 8.390 -8.039 12.867 1.00 90.38 87 MET A CA 1
ATOM 637 C C . MET A 1 87 ? 7.504 -6.924 12.305 1.00 90.38 87 MET A C 1
ATOM 639 O O . MET A 1 87 ? 6.325 -6.813 12.651 1.00 90.38 87 MET A O 1
ATOM 643 N N . VAL A 1 88 ? 8.055 -6.108 11.407 1.00 85.25 88 VAL A N 1
ATOM 644 C CA . VAL A 1 88 ? 7.309 -5.037 10.745 1.00 85.25 88 VAL A CA 1
ATOM 645 C C . VAL A 1 88 ? 6.079 -5.609 10.039 1.00 85.25 88 VAL A C 1
ATOM 647 O O . VAL A 1 88 ? 6.135 -6.643 9.372 1.00 85.25 88 VAL A O 1
ATOM 650 N N . GLY A 1 89 ? 4.931 -4.955 10.213 1.00 85.31 89 GLY A N 1
ATOM 651 C CA . GLY A 1 89 ? 3.665 -5.418 9.656 1.00 85.31 89 GLY A CA 1
ATOM 652 C C . GLY A 1 89 ? 3.011 -6.585 10.405 1.00 85.31 89 GLY A C 1
ATOM 653 O O . GLY A 1 89 ? 1.971 -7.055 9.942 1.00 85.31 89 GLY A O 1
ATOM 654 N N . GLN A 1 90 ? 3.559 -7.031 11.544 1.00 93.50 90 GLN A N 1
ATOM 655 C CA . GLN A 1 90 ? 3.014 -8.116 12.364 1.00 93.50 90 GLN A CA 1
ATOM 656 C C . GLN A 1 90 ? 2.501 -7.623 13.721 1.00 93.50 90 GLN A C 1
ATOM 658 O O . GLN A 1 90 ? 3.229 -7.014 14.495 1.00 93.50 90 GLN A O 1
ATOM 663 N N . GLY A 1 91 ? 1.273 -7.997 14.071 1.00 95.50 91 GLY A N 1
ATOM 664 C CA . GLY A 1 91 ? 0.702 -7.787 15.401 1.00 95.50 91 GLY A CA 1
ATOM 665 C C . GLY A 1 91 ? -0.089 -8.990 15.883 1.00 95.50 91 GLY A C 1
ATOM 666 O O . GLY A 1 91 ? -0.126 -10.042 15.240 1.00 95.50 91 GLY A O 1
ATOM 667 N N . GLN A 1 92 ? -0.757 -8.843 17.019 1.00 96.31 92 GLN A N 1
ATOM 668 C CA . GLN A 1 92 ? -1.744 -9.803 17.502 1.00 96.31 92 GLN A CA 1
ATOM 669 C C . GLN A 1 92 ? -2.976 -9.047 17.981 1.00 96.31 92 GLN A C 1
ATOM 671 O O . GLN A 1 92 ? -2.869 -7.938 18.500 1.00 96.31 92 GLN A O 1
ATOM 676 N N . LEU A 1 93 ? -4.150 -9.643 17.808 1.00 96.31 93 LEU A N 1
ATOM 677 C CA . LEU A 1 93 ? -5.408 -9.052 18.241 1.00 96.31 93 LEU A CA 1
ATOM 678 C C . LEU A 1 93 ? -6.375 -10.099 18.776 1.00 96.31 93 LEU A C 1
ATOM 680 O O . LEU A 1 93 ? -6.243 -11.292 18.498 1.00 96.31 93 LEU A O 1
ATOM 684 N N . THR A 1 94 ? -7.350 -9.622 19.541 1.00 95.69 94 THR A N 1
ATOM 685 C CA . THR A 1 94 ? -8.481 -10.391 20.060 1.00 95.69 94 THR A CA 1
ATOM 686 C C . THR A 1 94 ? -9.775 -9.729 19.612 1.00 95.69 94 THR A C 1
ATOM 688 O O . THR A 1 94 ? -9.870 -8.501 19.627 1.00 95.69 94 THR A O 1
ATOM 691 N N . LEU A 1 95 ? -10.763 -10.522 19.208 1.00 95.44 95 LEU A N 1
ATOM 692 C CA . LEU A 1 95 ? -12.091 -10.043 18.824 1.00 95.44 95 LEU A CA 1
ATOM 693 C C . LEU A 1 95 ? -13.090 -10.201 19.975 1.00 95.44 95 LEU A C 1
ATOM 695 O O . LEU A 1 95 ? -12.835 -10.906 20.952 1.00 95.44 95 LEU A O 1
ATOM 699 N N . CYS A 1 96 ? -14.245 -9.548 19.864 1.00 93.56 96 CYS A N 1
ATOM 700 C CA . CYS A 1 96 ? -15.306 -9.623 20.869 1.00 93.56 96 CYS A CA 1
ATOM 701 C C . CYS A 1 96 ? -15.924 -11.023 21.030 1.00 93.56 96 CYS A C 1
ATOM 703 O O . CYS A 1 96 ? -16.523 -11.295 22.068 1.00 93.56 96 CYS A O 1
ATOM 705 N N . ASP A 1 97 ? -15.744 -11.927 20.063 1.00 91.69 97 ASP A N 1
ATOM 706 C CA . ASP A 1 97 ? -16.089 -13.350 20.200 1.00 91.69 97 ASP A CA 1
ATOM 707 C C . ASP A 1 97 ? -15.085 -14.168 21.042 1.00 91.69 97 ASP A C 1
ATOM 709 O O . ASP A 1 97 ? -15.287 -15.362 21.267 1.00 91.69 97 ASP A O 1
ATOM 713 N N . GLY A 1 98 ? -14.009 -13.535 21.522 1.00 91.94 98 GLY A N 1
ATOM 714 C CA . GLY A 1 98 ? -12.953 -14.162 22.314 1.00 91.94 98 GLY A CA 1
ATOM 715 C C . GLY A 1 98 ? -11.880 -14.873 21.489 1.00 91.94 98 GLY A C 1
ATOM 716 O O . GLY A 1 98 ? -10.944 -15.430 22.067 1.00 91.94 98 GLY A O 1
ATOM 717 N N . SER A 1 99 ? -11.972 -14.861 20.157 1.00 93.69 99 SER A N 1
ATOM 718 C CA . SER A 1 99 ? -10.906 -15.367 19.296 1.00 93.69 99 SER A CA 1
ATOM 719 C C . SER A 1 99 ? -9.680 -14.459 19.374 1.00 93.69 99 SER A C 1
ATOM 721 O O . SER A 1 99 ? -9.789 -13.235 19.340 1.00 93.69 99 SER A O 1
ATOM 723 N N . ALA A 1 100 ? -8.497 -15.065 19.467 1.00 93.06 100 ALA A N 1
ATOM 724 C CA . ALA A 1 100 ? -7.214 -14.376 19.420 1.00 93.06 100 ALA A CA 1
ATOM 725 C C . ALA A 1 100 ? -6.404 -14.899 18.236 1.00 93.06 100 ALA A C 1
ATOM 727 O O . ALA A 1 100 ? -6.367 -16.107 17.981 1.00 93.06 100 ALA A O 1
ATOM 728 N N . ARG A 1 101 ? -5.759 -13.997 17.497 1.00 94.62 101 ARG A N 1
ATOM 729 C CA . ARG A 1 101 ? -4.989 -14.356 16.304 1.00 94.62 101 ARG A CA 1
ATOM 730 C C . ARG A 1 101 ? -3.844 -13.390 16.043 1.00 94.62 101 ARG A C 1
ATOM 732 O O . ARG A 1 101 ? -3.879 -12.229 16.448 1.00 94.62 101 ARG A O 1
ATOM 739 N N . GLN A 1 102 ? -2.846 -13.878 15.315 1.00 94.75 102 GLN A N 1
ATOM 740 C CA . GLN A 1 102 ? -1.876 -13.007 14.665 1.00 94.75 102 GLN A CA 1
ATOM 741 C C . GLN A 1 102 ? -2.593 -12.157 13.609 1.00 94.75 102 GLN A C 1
ATOM 743 O O . GLN A 1 102 ? -3.496 -12.636 12.923 1.00 94.75 102 GLN A O 1
ATOM 748 N N . SER A 1 103 ? -2.181 -10.901 13.513 1.00 94.50 103 SER A N 1
ATOM 749 C CA . SER A 1 103 ? -2.697 -9.894 12.596 1.00 94.50 103 SER A CA 1
ATOM 750 C C . SER A 1 103 ? -1.572 -9.376 11.717 1.00 94.50 103 SER A C 1
ATOM 752 O O . SER A 1 103 ? -0.397 -9.426 12.099 1.00 94.50 103 SER A O 1
ATOM 754 N N . ASN A 1 104 ? -1.933 -8.866 10.548 1.00 91.12 104 ASN A N 1
ATOM 755 C CA . ASN A 1 104 ? -1.026 -8.088 9.724 1.00 91.12 104 ASN A CA 1
ATOM 756 C C . ASN A 1 104 ? -1.653 -6.761 9.296 1.00 91.12 104 ASN A C 1
ATOM 758 O O . ASN A 1 104 ? -2.808 -6.457 9.584 1.00 91.12 104 ASN A O 1
ATOM 762 N N . ASN A 1 105 ? -0.870 -5.945 8.606 1.00 85.69 105 ASN A N 1
ATOM 763 C CA . ASN A 1 105 ? -1.288 -4.623 8.165 1.00 85.69 105 ASN A CA 1
ATOM 764 C C . ASN A 1 105 ? -2.552 -4.634 7.278 1.00 85.69 105 ASN A C 1
ATOM 766 O O . ASN A 1 105 ? -3.320 -3.679 7.297 1.00 85.69 105 ASN A O 1
ATOM 770 N N . ALA A 1 106 ? -2.811 -5.709 6.524 1.00 82.00 106 ALA A N 1
ATOM 771 C CA . ALA A 1 106 ? -4.017 -5.823 5.705 1.00 82.00 106 ALA A CA 1
ATOM 772 C C . ALA A 1 106 ? -5.295 -6.018 6.540 1.00 82.00 106 ALA A C 1
ATOM 774 O O . ALA A 1 106 ? -6.381 -5.685 6.067 1.00 82.00 106 ALA A O 1
ATOM 775 N N . ASP A 1 107 ? -5.183 -6.518 7.775 1.00 88.81 107 ASP A N 1
ATOM 776 C CA . ASP A 1 107 ? -6.316 -6.619 8.699 1.00 88.81 107 ASP A CA 1
ATOM 777 C C . ASP A 1 107 ? -6.789 -5.241 9.197 1.00 88.81 107 ASP A C 1
ATOM 779 O O . ASP A 1 107 ? -7.938 -5.124 9.621 1.00 88.81 107 ASP A O 1
ATOM 783 N N . LEU A 1 108 ? -5.936 -4.208 9.128 1.00 89.25 108 LEU A N 1
ATOM 784 C CA . LEU A 1 108 ? -6.229 -2.844 9.592 1.00 89.25 108 LEU A CA 1
ATOM 785 C C . LEU A 1 108 ? -6.853 -1.936 8.517 1.00 89.25 108 LEU A C 1
ATOM 787 O O . LEU A 1 108 ? -7.158 -0.774 8.767 1.00 89.25 108 LEU A O 1
ATOM 791 N N . VAL A 1 109 ? -7.070 -2.463 7.315 1.00 82.00 109 VAL A N 1
ATOM 792 C CA . VAL A 1 109 ? -7.540 -1.688 6.162 1.00 82.00 109 VAL A CA 1
ATOM 793 C C . VAL A 1 109 ? -9.056 -1.611 6.157 1.00 82.00 109 VAL A C 1
ATOM 795 O O . VAL A 1 109 ? -9.712 -2.642 5.992 1.00 82.00 109 VAL A O 1
ATOM 798 N N . ASP A 1 110 ? -9.603 -0.401 6.277 1.00 82.25 110 ASP A N 1
ATOM 799 C CA . ASP A 1 110 ? -11.047 -0.155 6.254 1.00 82.25 110 ASP A CA 1
ATOM 800 C C . ASP A 1 110 ? -11.649 -0.455 4.872 1.00 82.25 110 ASP A C 1
ATOM 802 O O . ASP A 1 110 ? -11.585 0.331 3.926 1.00 82.25 110 ASP A O 1
ATOM 806 N N . THR A 1 111 ? -12.150 -1.673 4.711 1.00 74.31 111 THR A N 1
ATOM 807 C CA . THR A 1 111 ? -12.687 -2.195 3.457 1.00 74.31 111 THR A CA 1
ATOM 808 C C . THR A 1 111 ? -13.760 -3.218 3.772 1.00 74.31 111 THR A C 1
ATOM 810 O O . THR A 1 111 ? -13.559 -4.114 4.588 1.00 74.31 111 THR A O 1
ATOM 813 N N . GLU A 1 112 ? -14.890 -3.151 3.076 1.00 71.75 112 GLU A N 1
ATOM 814 C CA . GLU A 1 112 ? -15.955 -4.142 3.220 1.00 71.75 112 GLU A CA 1
ATOM 815 C C . GLU A 1 112 ? -15.428 -5.580 3.022 1.00 71.75 112 GLU A C 1
ATOM 817 O O . GLU A 1 112 ? -14.775 -5.899 2.028 1.00 71.75 112 GLU A O 1
ATOM 822 N N . GLY A 1 113 ? -15.688 -6.452 4.000 1.00 73.06 113 GLY A N 1
ATOM 823 C CA . GLY A 1 113 ? -15.217 -7.841 4.004 1.00 73.06 113 GLY A CA 1
ATOM 824 C C . GLY A 1 113 ? -13.820 -8.071 4.601 1.00 73.06 113 GLY A C 1
ATOM 825 O O . GLY A 1 113 ? -13.431 -9.229 4.757 1.00 73.06 113 GLY A O 1
ATOM 826 N N . THR A 1 114 ? -13.072 -7.026 4.975 1.00 83.75 114 THR A N 1
ATOM 827 C CA . THR A 1 114 ? -11.868 -7.168 5.816 1.00 83.75 114 THR A CA 1
ATOM 828 C C . THR A 1 114 ? -12.233 -7.172 7.298 1.00 83.75 114 THR A C 1
ATOM 830 O O . THR A 1 114 ? -13.368 -6.875 7.680 1.00 83.75 114 THR A O 1
ATOM 833 N N . LEU A 1 115 ? -11.258 -7.489 8.158 1.00 88.94 115 LEU A N 1
ATOM 834 C CA . LEU A 1 115 ? -11.453 -7.394 9.601 1.00 88.94 115 LEU A CA 1
ATOM 835 C C . LEU A 1 115 ? -11.815 -5.966 10.027 1.00 88.94 115 LEU A C 1
ATOM 837 O O . LEU A 1 115 ? -12.794 -5.790 10.748 1.00 88.94 115 LEU A O 1
ATOM 841 N N . MET A 1 116 ? -11.063 -4.960 9.568 1.00 89.56 116 MET A N 1
ATOM 842 C CA . MET A 1 116 ? -11.361 -3.565 9.893 1.00 89.56 116 MET A CA 1
ATOM 843 C C . MET A 1 116 ? -12.727 -3.135 9.363 1.00 89.56 116 MET A C 1
ATOM 845 O O . MET A 1 116 ? -13.489 -2.542 10.116 1.00 89.56 116 MET A O 1
ATOM 849 N N . GLY A 1 117 ? -13.105 -3.505 8.133 1.00 84.75 117 GLY A N 1
ATOM 850 C CA . GLY A 1 117 ? -14.456 -3.211 7.645 1.00 84.75 117 GLY A CA 1
ATOM 851 C C . GLY A 1 117 ? -15.537 -3.875 8.500 1.00 84.75 117 GLY A C 1
ATOM 852 O O . GLY A 1 117 ? -16.577 -3.278 8.762 1.00 84.75 117 GLY A O 1
ATOM 853 N N . GLY A 1 118 ? -15.283 -5.083 9.011 1.00 87.56 118 GLY A N 1
ATOM 854 C CA . GLY A 1 118 ? -16.142 -5.729 10.003 1.00 87.56 118 GLY A CA 1
ATOM 855 C C . GLY A 1 118 ? -16.176 -4.994 11.348 1.00 87.56 118 GLY A C 1
ATOM 856 O O . GLY A 1 118 ? -17.218 -4.961 11.997 1.00 87.56 118 GLY A O 1
ATOM 857 N N . HIS A 1 119 ? -15.082 -4.372 11.775 1.00 91.31 119 HIS A N 1
ATOM 858 C CA . HIS A 1 119 ? -15.040 -3.579 13.003 1.00 91.31 119 HIS A CA 1
ATOM 859 C C . HIS A 1 119 ? -15.794 -2.245 12.854 1.00 91.31 119 HIS A C 1
ATOM 861 O O . HIS A 1 119 ? -16.619 -1.908 13.701 1.00 91.31 119 HIS A O 1
ATOM 867 N N . VAL A 1 120 ? -15.568 -1.528 11.751 1.00 87.62 120 VAL A N 1
ATOM 868 C CA . VAL A 1 120 ? -16.132 -0.197 11.495 1.00 87.62 120 VAL A CA 1
ATOM 869 C C . VAL A 1 120 ? -17.591 -0.290 11.044 1.00 87.62 120 VAL A C 1
ATOM 871 O O . VAL A 1 120 ? -18.453 0.397 11.589 1.00 87.62 120 VAL A O 1
ATOM 874 N N . HIS A 1 121 ? -17.906 -1.153 10.076 1.00 83.25 121 HIS A N 1
ATOM 875 C CA . HIS A 1 121 ? -19.187 -1.098 9.362 1.00 83.25 121 HIS A CA 1
ATOM 876 C C . HIS A 1 121 ? -20.248 -2.093 9.840 1.00 83.25 121 HIS A C 1
ATOM 878 O O . HIS A 1 121 ? -21.399 -1.990 9.405 1.00 83.25 121 HIS A O 1
ATOM 884 N N . THR A 1 122 ? -19.925 -3.043 10.726 1.00 79.06 122 THR A N 1
ATOM 885 C CA . THR A 1 122 ? -20.944 -3.974 11.243 1.00 79.06 122 THR A CA 1
ATOM 886 C C . THR A 1 122 ? -22.069 -3.203 11.932 1.00 79.06 122 THR A C 1
ATOM 888 O O . THR A 1 122 ? -21.851 -2.201 12.609 1.00 79.06 122 THR A O 1
ATOM 891 N N . ARG A 1 123 ? -23.308 -3.654 11.731 1.00 74.50 123 ARG A N 1
ATOM 892 C CA . ARG A 1 123 ? -24.527 -3.070 12.305 1.00 74.50 123 ARG A CA 1
ATOM 893 C C . ARG A 1 123 ? -25.154 -4.072 13.271 1.00 74.50 123 ARG A C 1
ATOM 895 O O . ARG A 1 123 ? -24.983 -5.273 13.100 1.00 74.50 123 ARG A O 1
ATOM 902 N N . GLY A 1 124 ? -25.917 -3.577 14.245 1.00 70.19 124 GLY A N 1
ATOM 903 C CA . GLY A 1 124 ? -26.677 -4.431 15.169 1.00 70.19 124 GLY A CA 1
ATOM 904 C C . GLY A 1 124 ? -25.999 -4.682 16.516 1.00 70.19 124 GLY A C 1
ATOM 905 O O . GLY A 1 124 ? -25.989 -5.812 16.985 1.00 70.19 124 GLY A O 1
ATOM 906 N N . GLY A 1 125 ? -25.461 -3.628 17.136 1.00 73.31 125 GLY A N 1
ATOM 907 C CA . GLY A 1 125 ? -24.960 -3.670 18.511 1.00 73.31 125 GLY A CA 1
ATOM 908 C C . GLY A 1 125 ? -25.446 -2.480 19.335 1.00 73.31 125 GLY A C 1
ATOM 909 O O . GLY A 1 125 ? -26.416 -1.816 18.966 1.00 73.31 125 GLY A O 1
ATOM 910 N N . THR A 1 126 ? -24.762 -2.196 20.439 1.00 70.50 126 THR A N 1
ATOM 911 C CA . THR A 1 126 ? -25.101 -1.085 21.347 1.00 70.50 126 THR A CA 1
ATOM 912 C C . THR A 1 126 ? -24.763 0.284 20.757 1.00 70.50 126 THR A C 1
ATOM 914 O O . THR A 1 126 ? -25.432 1.276 21.048 1.00 70.50 126 THR A O 1
ATOM 917 N N . THR A 1 127 ? -23.764 0.337 19.876 1.00 66.69 127 THR A N 1
ATOM 918 C CA . THR A 1 127 ? -23.435 1.528 19.087 1.00 66.69 127 THR A CA 1
ATOM 919 C C . THR A 1 127 ? -24.327 1.607 17.844 1.00 66.69 127 THR A C 1
ATOM 921 O O . THR A 1 127 ? -24.602 0.601 17.190 1.00 66.69 127 THR A O 1
ATOM 924 N N . ILE A 1 128 ? -24.814 2.805 17.506 1.00 70.88 128 ILE A N 1
ATOM 925 C CA . ILE A 1 128 ? -25.704 3.022 16.344 1.00 70.88 128 ILE A CA 1
ATOM 926 C C . ILE A 1 128 ? -24.899 3.423 15.094 1.00 70.88 128 ILE A C 1
ATOM 928 O O . ILE A 1 128 ? -25.309 3.138 13.969 1.00 70.88 128 ILE A O 1
ATOM 932 N N . ASN A 1 129 ? -23.735 4.042 15.295 1.00 77.44 129 ASN A N 1
ATOM 933 C CA . ASN A 1 129 ? -22.854 4.523 14.234 1.00 77.44 129 ASN A CA 1
ATOM 934 C C . ASN A 1 129 ? -21.786 3.479 13.862 1.00 77.44 129 ASN A C 1
ATOM 936 O O . ASN A 1 129 ? -21.749 2.371 14.416 1.00 77.44 129 ASN A O 1
ATOM 940 N N . ASP A 1 130 ? -20.926 3.855 12.914 1.00 81.81 130 ASP A N 1
ATOM 941 C CA . ASP A 1 130 ? -19.684 3.136 12.640 1.00 81.81 130 ASP A CA 1
ATOM 942 C C . ASP A 1 130 ? -18.851 2.994 13.923 1.00 81.81 130 ASP A C 1
ATOM 944 O O . ASP A 1 130 ? -18.831 3.894 14.769 1.00 81.81 130 ASP A O 1
ATOM 948 N N . GLY A 1 131 ? -18.206 1.836 14.075 1.00 83.31 131 GLY A N 1
ATOM 949 C CA . GLY A 1 131 ? -17.303 1.567 15.188 1.00 83.31 131 GLY A CA 1
ATOM 950 C C . GLY A 1 131 ? -16.115 2.525 15.159 1.00 83.31 131 GLY A C 1
ATOM 951 O O . GLY A 1 131 ? -15.510 2.751 14.112 1.00 83.31 131 GLY A O 1
ATOM 952 N N . THR A 1 132 ? -15.786 3.104 16.308 1.00 89.25 132 THR A N 1
ATOM 953 C CA . THR A 1 132 ? -14.617 3.972 16.472 1.00 89.25 132 THR A CA 1
ATOM 954 C C . THR A 1 132 ? -13.333 3.152 16.451 1.00 89.25 132 THR A C 1
ATOM 956 O O . THR A 1 132 ? -13.224 2.142 17.135 1.00 89.25 132 THR A O 1
ATOM 959 N N . THR A 1 133 ? -12.306 3.635 15.768 1.00 91.25 133 THR A N 1
ATOM 960 C CA . THR A 1 133 ? -11.002 2.961 15.652 1.00 91.25 133 THR A CA 1
ATOM 961 C C . THR A 1 133 ? -9.951 3.515 16.614 1.00 91.25 133 THR A C 1
ATOM 963 O O . THR A 1 133 ? -8.753 3.288 16.455 1.00 91.25 133 THR A O 1
ATOM 966 N N . ILE A 1 134 ? -10.388 4.258 17.628 1.00 91.31 134 ILE A N 1
ATOM 967 C CA . ILE A 1 134 ? -9.498 4.874 18.607 1.00 91.31 134 ILE A CA 1
ATOM 968 C C . ILE A 1 134 ? -8.914 3.807 19.531 1.00 91.31 134 ILE A C 1
ATOM 970 O O . ILE A 1 134 ? -9.623 2.949 20.062 1.00 91.31 134 ILE A O 1
ATOM 974 N N . ILE A 1 135 ? -7.603 3.891 19.729 1.00 92.88 135 ILE A N 1
ATOM 975 C CA . ILE A 1 135 ? -6.866 3.075 20.682 1.00 92.88 135 ILE A CA 1
ATOM 976 C C . ILE A 1 135 ? -7.050 3.653 22.084 1.00 92.88 135 ILE A C 1
ATOM 978 O O . ILE A 1 135 ? -6.708 4.803 22.358 1.00 92.88 135 ILE A O 1
ATOM 982 N N . LEU A 1 136 ? -7.527 2.812 22.993 1.00 89.31 136 LEU A N 1
ATOM 983 C CA . LEU A 1 136 ? -7.557 3.044 24.427 1.00 89.31 136 LEU A CA 1
ATOM 984 C C . LEU A 1 136 ? -6.379 2.296 25.048 1.00 89.31 136 LEU A C 1
ATOM 986 O O . LEU A 1 136 ? -6.421 1.086 25.280 1.00 89.31 136 LEU A O 1
ATOM 990 N N . GLY A 1 137 ? -5.288 3.011 25.280 1.00 79.88 137 GLY A N 1
ATOM 991 C CA . GLY A 1 137 ? -4.042 2.404 25.711 1.00 79.88 137 GLY A CA 1
ATOM 992 C C . GLY A 1 137 ? -3.211 3.332 26.571 1.00 79.88 137 GLY A C 1
ATOM 993 O O . GLY A 1 137 ? -3.341 4.552 26.545 1.00 79.88 137 GLY A O 1
ATOM 994 N N . CYS A 1 138 ? -2.332 2.705 27.334 1.00 67.62 138 CYS A N 1
ATOM 995 C CA . CYS A 1 138 ? -1.314 3.371 28.116 1.00 67.62 138 CYS A CA 1
ATOM 996 C C . CYS A 1 138 ? -0.090 3.537 27.193 1.00 67.62 138 CYS A C 1
ATOM 998 O O . CYS A 1 138 ? 0.792 2.681 27.169 1.00 67.62 138 CYS A O 1
ATOM 1000 N N . GLY A 1 139 ? -0.108 4.541 26.308 1.00 59.88 139 GLY A N 1
ATOM 1001 C CA . GLY A 1 139 ? 0.886 4.654 25.236 1.00 59.88 139 GLY A CA 1
ATOM 1002 C C . GLY A 1 139 ? 0.995 6.039 24.601 1.00 59.88 139 GLY A C 1
ATOM 1003 O O . GLY A 1 139 ? 0.050 6.823 24.588 1.00 59.88 139 GLY A O 1
ATOM 1004 N N . THR A 1 140 ? 2.182 6.308 24.057 1.00 62.50 140 THR A N 1
ATOM 1005 C CA . THR A 1 140 ? 2.606 7.504 23.308 1.00 62.50 140 THR A CA 1
ATOM 1006 C C . THR A 1 140 ? 2.082 7.519 21.872 1.00 62.50 140 THR A C 1
ATOM 1008 O O . THR A 1 140 ? 2.601 8.261 21.035 1.00 62.50 140 THR A O 1
ATOM 1011 N N . HIS A 1 141 ? 1.079 6.687 21.558 1.00 79.00 141 HIS A N 1
ATOM 1012 C CA . HIS A 1 141 ? 0.485 6.599 20.231 1.00 79.00 141 HIS A CA 1
ATOM 1013 C C . HIS A 1 141 ? 0.071 7.991 19.772 1.00 79.00 141 HIS A C 1
ATOM 1015 O O . HIS A 1 141 ? -0.860 8.603 20.298 1.00 79.00 141 HIS A O 1
ATOM 1021 N N . THR A 1 142 ? 0.811 8.517 18.803 1.00 80.12 142 THR A N 1
ATOM 1022 C CA . THR A 1 142 ? 0.543 9.854 18.298 1.00 80.12 142 THR A CA 1
ATOM 1023 C C . THR A 1 142 ? -0.728 9.813 17.466 1.00 80.12 142 THR A C 1
ATOM 1025 O O . THR A 1 142 ? -1.005 8.835 16.764 1.00 80.12 142 THR A O 1
ATOM 1028 N N . ALA A 1 143 ? -1.526 10.877 17.554 1.00 78.38 143 ALA A N 1
ATOM 1029 C CA . ALA A 1 143 ? -2.618 11.046 16.613 1.00 78.38 143 ALA A CA 1
ATOM 1030 C C . ALA A 1 143 ? -2.022 11.073 15.200 1.00 78.38 143 ALA A C 1
ATOM 1032 O O . ALA A 1 143 ? -1.048 11.803 14.970 1.00 78.38 143 ALA A O 1
ATOM 1033 N N . PRO A 1 144 ? -2.576 10.302 14.251 1.00 76.38 144 PRO A N 1
ATOM 1034 C CA . PRO A 1 144 ? -2.081 10.353 12.892 1.00 76.38 144 PRO A CA 1
ATOM 1035 C C . PRO A 1 144 ? -2.286 11.785 12.368 1.00 76.38 144 PRO A C 1
ATOM 1037 O O . PRO A 1 144 ? -3.339 12.379 12.633 1.00 76.38 144 PRO A O 1
ATOM 1040 N N . PRO A 1 145 ? -1.329 12.368 11.620 1.00 75.94 145 PRO A N 1
ATOM 1041 C CA . PRO A 1 145 ? -1.451 13.741 11.138 1.00 75.94 145 PRO A CA 1
ATOM 1042 C C . PRO A 1 145 ? -2.792 13.945 10.422 1.00 75.94 145 PRO A C 1
ATOM 1044 O O . PRO A 1 145 ? -3.182 13.069 9.636 1.00 75.94 145 PRO A O 1
ATOM 1047 N N . PRO A 1 146 ? -3.532 15.038 10.683 1.00 76.88 146 PRO A N 1
ATOM 1048 C CA . PRO A 1 146 ? -4.816 15.256 10.033 1.00 76.88 146 PRO A CA 1
ATOM 1049 C C . PRO A 1 146 ? -4.625 15.281 8.517 1.00 76.88 146 PRO A C 1
ATOM 1051 O O . PRO A 1 146 ? -3.692 15.904 8.004 1.00 76.88 146 PRO A O 1
ATOM 1054 N N . LEU A 1 147 ? -5.506 14.585 7.798 1.00 81.00 147 LEU A N 1
ATOM 1055 C CA . LEU A 1 147 ? -5.525 14.675 6.344 1.00 81.00 147 LEU A CA 1
ATOM 1056 C C . LEU A 1 147 ? -5.851 16.123 5.942 1.00 81.00 147 LEU A C 1
ATOM 1058 O O . LEU A 1 147 ? -6.676 16.768 6.600 1.00 81.00 147 LEU A O 1
ATOM 1062 N N . PRO A 1 148 ? -5.243 16.653 4.867 1.00 85.88 148 PRO A N 1
ATOM 1063 C CA . PRO A 1 148 ? -5.653 17.943 4.335 1.00 85.88 148 PRO A CA 1
ATOM 1064 C C . PRO A 1 148 ? -7.156 17.943 3.995 1.00 85.88 148 PRO A C 1
ATOM 1066 O O . PRO A 1 148 ? -7.693 16.903 3.599 1.00 85.88 148 PRO A O 1
ATOM 1069 N N . PRO A 1 149 ? -7.858 19.087 4.105 1.00 85.81 149 PRO A N 1
ATOM 1070 C CA . PRO A 1 149 ? -9.282 19.158 3.790 1.00 85.81 149 PRO A CA 1
ATOM 1071 C C . PRO A 1 149 ? -9.607 18.592 2.400 1.00 85.81 149 PRO A C 1
ATOM 1073 O O . PRO A 1 149 ? -9.014 18.993 1.401 1.00 85.81 149 PRO A O 1
ATOM 1076 N N . GLY A 1 150 ? -10.564 17.663 2.339 1.00 86.38 150 GLY A N 1
ATOM 1077 C CA . GLY A 1 150 ? -10.992 17.015 1.094 1.00 86.38 150 GLY A CA 1
ATOM 1078 C C . GLY A 1 150 ? -10.108 15.855 0.617 1.00 86.38 150 GLY A C 1
ATOM 1079 O O . GLY A 1 150 ? -10.406 15.272 -0.424 1.00 86.38 150 GLY A O 1
ATOM 1080 N N . VAL A 1 151 ? -9.056 15.492 1.358 1.00 89.50 151 VAL A N 1
ATOM 1081 C CA . VAL A 1 151 ? -8.226 14.315 1.071 1.00 89.50 151 VAL A CA 1
ATOM 1082 C C . VAL A 1 151 ? -8.796 13.096 1.791 1.00 89.50 151 VAL A C 1
ATOM 1084 O O . VAL A 1 151 ? -8.976 13.115 3.003 1.00 89.50 151 VAL A O 1
ATOM 1087 N N . ILE A 1 152 ? -9.071 12.036 1.028 1.00 87.31 152 ILE A N 1
ATOM 1088 C CA . ILE A 1 152 ? -9.655 10.777 1.529 1.00 87.31 152 ILE A CA 1
ATOM 1089 C C . ILE A 1 152 ? -8.572 9.704 1.728 1.00 87.31 152 ILE A C 1
ATOM 1091 O O . ILE A 1 152 ? -8.693 8.845 2.591 1.00 87.31 152 ILE A O 1
ATOM 1095 N N . LEU A 1 153 ? -7.481 9.780 0.963 1.00 88.19 153 LEU A N 1
ATOM 1096 C CA . LEU A 1 153 ? -6.296 8.942 1.121 1.00 88.19 153 LEU A CA 1
ATOM 1097 C C . LEU A 1 153 ? -5.054 9.791 0.843 1.00 88.19 153 LEU A C 1
ATOM 1099 O O . LEU A 1 153 ? -4.986 10.474 -0.179 1.00 88.19 153 LEU A O 1
ATOM 1103 N N . LEU A 1 154 ? -4.071 9.714 1.736 1.00 87.88 154 LEU A N 1
ATOM 1104 C CA . LEU A 1 154 ? -2.730 10.258 1.545 1.00 87.88 154 LEU A CA 1
ATOM 1105 C C . LEU A 1 154 ? -1.730 9.170 1.915 1.00 87.88 154 LEU A C 1
ATOM 1107 O O . LEU A 1 154 ? -1.807 8.622 3.011 1.00 87.88 154 LEU A O 1
ATOM 1111 N N . ASN A 1 155 ? -0.801 8.868 1.014 1.00 88.38 155 ASN A N 1
ATOM 1112 C CA . ASN A 1 155 ? 0.286 7.944 1.296 1.00 88.38 155 ASN A CA 1
ATOM 1113 C C . ASN A 1 155 ? 1.562 8.447 0.609 1.00 88.38 155 ASN A C 1
ATOM 1115 O O . ASN A 1 155 ? 1.577 8.654 -0.604 1.00 88.38 155 ASN A O 1
ATOM 1119 N N . ASN A 1 156 ? 2.589 8.703 1.413 1.00 87.88 156 ASN A N 1
ATOM 1120 C CA . ASN A 1 156 ? 3.937 9.098 1.006 1.00 87.88 156 ASN A CA 1
ATOM 1121 C C . ASN A 1 156 ? 4.946 7.949 1.168 1.00 87.88 156 ASN A C 1
ATOM 1123 O O . ASN A 1 156 ? 6.128 8.181 0.981 1.00 87.88 156 ASN A O 1
ATOM 1127 N N . PHE A 1 157 ? 4.486 6.750 1.536 1.00 90.69 157 PHE A N 1
ATOM 1128 C CA . PHE A 1 157 ? 5.263 5.530 1.768 1.00 90.69 157 PHE A CA 1
ATOM 1129 C C . PHE A 1 157 ? 6.299 5.586 2.900 1.00 90.69 157 PHE A C 1
ATOM 1131 O O . PHE A 1 157 ? 6.935 4.577 3.178 1.00 90.69 157 PHE A O 1
ATOM 1138 N N . ASP A 1 158 ? 6.454 6.715 3.593 1.00 82.69 158 ASP A N 1
ATOM 1139 C CA . ASP A 1 158 ? 7.431 6.885 4.683 1.00 82.69 158 ASP A CA 1
ATOM 1140 C C . ASP A 1 158 ? 7.141 6.008 5.914 1.00 82.69 158 ASP A C 1
ATOM 1142 O O . ASP A 1 158 ? 7.954 5.913 6.831 1.00 82.69 158 ASP A O 1
ATOM 1146 N N . ASP A 1 159 ? 5.971 5.376 5.945 1.00 74.19 159 ASP A N 1
ATOM 1147 C CA . ASP A 1 159 ? 5.528 4.451 6.976 1.00 74.19 159 ASP A CA 1
ATOM 1148 C C . ASP A 1 159 ? 6.062 3.022 6.785 1.00 74.19 159 ASP A C 1
ATOM 1150 O O . ASP A 1 159 ? 5.935 2.201 7.698 1.00 74.19 159 ASP A O 1
ATOM 1154 N N . VAL A 1 160 ? 6.681 2.713 5.637 1.00 78.19 160 VAL A N 1
ATOM 1155 C CA . VAL A 1 160 ? 7.395 1.445 5.447 1.00 78.19 160 VAL A CA 1
ATOM 1156 C C . VAL A 1 160 ? 8.842 1.572 5.888 1.00 78.19 160 VAL A C 1
ATOM 1158 O O . VAL A 1 160 ? 9.532 2.562 5.653 1.00 78.19 160 VAL A O 1
ATOM 1161 N N . SER A 1 161 ? 9.338 0.510 6.503 1.00 79.75 161 SER A N 1
ATOM 1162 C CA . SER A 1 161 ? 10.733 0.451 6.897 1.00 79.75 161 SER A CA 1
ATOM 1163 C C . SER A 1 161 ? 11.618 -0.120 5.796 1.00 79.75 161 SER A C 1
ATOM 1165 O O . SER A 1 161 ? 11.325 -1.177 5.235 1.00 79.75 161 SER A O 1
ATOM 1167 N N . LEU A 1 162 ? 12.737 0.555 5.534 1.00 85.56 162 LEU A N 1
ATOM 1168 C CA . LEU A 1 162 ? 13.734 0.120 4.559 1.00 85.56 162 LEU A CA 1
ATOM 1169 C C . LEU A 1 162 ? 14.840 -0.712 5.217 1.00 85.56 162 LEU A C 1
ATOM 1171 O O . LEU A 1 162 ? 15.359 -0.351 6.275 1.00 85.56 162 LEU A O 1
ATOM 1175 N N . GLY A 1 163 ? 15.247 -1.780 4.539 1.00 85.06 163 GLY A N 1
ATOM 1176 C CA . GLY A 1 163 ? 16.398 -2.610 4.874 1.00 85.06 163 GLY A CA 1
ATOM 1177 C C . GLY A 1 163 ? 17.555 -2.454 3.877 1.00 85.06 163 GLY A C 1
ATOM 1178 O O . GLY A 1 163 ? 17.461 -1.686 2.911 1.00 85.06 163 GLY A O 1
ATOM 1179 N N . PRO A 1 164 ? 18.667 -3.175 4.102 1.00 90.88 164 PRO A N 1
ATOM 1180 C CA . PRO A 1 164 ? 19.835 -3.113 3.232 1.00 90.88 164 PRO A CA 1
ATOM 1181 C C . PRO A 1 164 ? 19.579 -3.811 1.899 1.00 90.88 164 PRO A C 1
ATOM 1183 O O . PRO A 1 164 ? 18.851 -4.802 1.827 1.00 90.88 164 PRO A O 1
ATOM 1186 N N . TRP A 1 165 ? 20.235 -3.332 0.842 1.00 93.94 165 TRP A N 1
ATOM 1187 C CA . TRP A 1 165 ? 20.321 -4.086 -0.407 1.00 93.94 165 TRP A CA 1
ATOM 1188 C C . TRP A 1 165 ? 21.068 -5.415 -0.188 1.00 93.94 165 TRP A C 1
ATOM 1190 O O . TRP A 1 165 ? 21.978 -5.538 0.644 1.00 93.94 165 TRP A O 1
ATOM 1200 N N . VAL A 1 166 ? 20.646 -6.435 -0.925 1.00 95.06 166 VAL A N 1
ATOM 1201 C CA . VAL A 1 166 ? 21.040 -7.840 -0.788 1.00 95.06 166 VAL A CA 1
ATOM 1202 C C . VAL A 1 166 ? 21.572 -8.442 -2.087 1.00 95.06 166 VAL A C 1
ATOM 1204 O O . VAL A 1 166 ? 22.323 -9.416 -2.021 1.00 95.06 166 VAL A O 1
ATOM 1207 N N . THR A 1 167 ? 21.214 -7.897 -3.250 1.00 95.00 167 THR A N 1
ATOM 1208 C CA . THR A 1 167 ? 21.686 -8.411 -4.540 1.00 95.00 167 THR A CA 1
ATOM 1209 C C . THR A 1 167 ? 23.081 -7.875 -4.867 1.00 95.00 167 THR A C 1
ATOM 1211 O O . THR A 1 167 ? 23.389 -6.712 -4.640 1.00 95.00 167 THR A O 1
ATOM 1214 N N . SER A 1 168 ? 23.962 -8.727 -5.400 1.00 89.56 168 SER A N 1
ATOM 1215 C CA . SER A 1 168 ? 25.369 -8.384 -5.658 1.00 89.56 168 SER A CA 1
ATOM 1216 C C . SER A 1 168 ? 25.608 -7.417 -6.824 1.00 89.56 168 SER A C 1
ATOM 1218 O O . SER A 1 168 ? 26.729 -6.931 -6.961 1.00 89.56 168 SER A O 1
ATOM 1220 N N . SER A 1 169 ? 24.610 -7.180 -7.682 1.00 88.50 169 SER A N 1
ATOM 1221 C CA . SER A 1 169 ? 24.648 -6.130 -8.713 1.00 88.50 169 SER A CA 1
ATOM 1222 C C . SER A 1 169 ? 24.601 -4.730 -8.107 1.00 88.50 169 SER A C 1
ATOM 1224 O O . SER A 1 169 ? 25.170 -3.803 -8.685 1.00 88.50 169 SER A O 1
ATOM 1226 N N . GLU A 1 170 ? 23.973 -4.598 -6.935 1.00 93.19 170 GLU A N 1
ATOM 1227 C CA . GLU A 1 170 ? 23.686 -3.314 -6.315 1.00 93.19 170 GLU A CA 1
ATOM 1228 C C . GLU A 1 170 ? 24.912 -2.673 -5.674 1.00 93.19 170 GLU A C 1
ATOM 1230 O O . GLU A 1 170 ? 25.855 -3.332 -5.220 1.00 93.19 170 GLU A O 1
ATOM 1235 N N . ARG A 1 171 ? 24.899 -1.340 -5.645 1.00 92.69 171 ARG A N 1
ATOM 1236 C CA . ARG A 1 171 ? 26.032 -0.518 -5.216 1.00 92.69 171 ARG A CA 1
ATOM 1237 C C . ARG A 1 171 ? 25.609 0.521 -4.182 1.00 92.69 171 ARG A C 1
ATOM 1239 O O . ARG A 1 171 ? 24.433 0.738 -3.898 1.00 92.69 171 ARG A O 1
ATOM 1246 N N . GLY A 1 172 ? 26.610 1.195 -3.621 1.00 91.69 172 GLY A N 1
ATOM 1247 C CA . GLY A 1 172 ? 26.426 2.232 -2.608 1.00 91.69 172 GLY A CA 1
ATOM 1248 C C . GLY A 1 172 ? 26.393 1.691 -1.179 1.00 91.69 172 GLY A C 1
ATOM 1249 O O . GLY A 1 172 ? 26.618 0.508 -0.918 1.00 91.69 172 GLY A O 1
ATOM 1250 N N . THR A 1 173 ? 26.152 2.591 -0.229 1.00 89.50 173 THR A N 1
ATOM 1251 C CA . THR A 1 173 ? 26.171 2.279 1.204 1.00 89.50 173 THR A CA 1
ATOM 1252 C C . THR A 1 173 ? 25.054 1.303 1.569 1.00 89.50 173 THR A C 1
ATOM 1254 O O . THR A 1 173 ? 23.886 1.567 1.285 1.00 89.50 173 THR A O 1
ATOM 1257 N N . LYS A 1 174 ? 25.408 0.194 2.232 1.00 87.00 174 LYS A N 1
ATOM 1258 C CA . LYS A 1 174 ? 24.434 -0.714 2.857 1.00 87.00 174 LYS A CA 1
ATOM 1259 C C . LYS A 1 174 ? 23.781 -0.027 4.054 1.00 87.00 174 LYS A C 1
ATOM 1261 O O . LYS A 1 174 ? 24.487 0.500 4.909 1.00 87.00 174 LYS A O 1
ATOM 1266 N N . GLY A 1 175 ? 22.455 -0.048 4.126 1.00 86.25 175 GLY A N 1
ATOM 1267 C CA . GLY A 1 175 ? 21.707 0.607 5.197 1.00 86.25 175 GLY A CA 1
ATOM 1268 C C . GLY A 1 175 ? 20.202 0.547 4.969 1.00 86.25 175 GLY A C 1
ATOM 1269 O O . GLY A 1 175 ? 19.666 -0.513 4.695 1.00 86.25 175 GLY A O 1
ATOM 1270 N N . LYS A 1 176 ? 19.511 1.679 5.092 1.00 89.25 176 LYS A N 1
ATOM 1271 C CA . LYS A 1 176 ? 18.065 1.797 4.853 1.00 89.25 176 LYS A CA 1
ATOM 1272 C C . LYS A 1 176 ? 17.812 2.101 3.371 1.00 89.25 176 LYS A C 1
ATOM 1274 O O . LYS A 1 176 ? 17.607 3.251 3.009 1.00 89.25 176 LYS A O 1
ATOM 1279 N N . ASN A 1 177 ? 17.925 1.089 2.512 1.00 94.06 177 ASN A N 1
ATOM 1280 C CA . ASN A 1 177 ? 17.937 1.257 1.057 1.00 94.06 177 ASN A CA 1
ATOM 1281 C C . ASN A 1 177 ? 16.592 0.936 0.401 1.00 94.06 177 ASN A C 1
ATOM 1283 O O . ASN A 1 177 ? 16.124 1.708 -0.434 1.00 94.06 177 ASN A O 1
ATOM 1287 N N . TRP A 1 178 ? 15.985 -0.202 0.748 1.00 96.38 178 TRP A N 1
ATOM 1288 C CA . TRP A 1 178 ? 14.793 -0.692 0.060 1.00 96.38 178 TRP A CA 1
ATOM 1289 C C . TRP A 1 178 ? 13.948 -1.652 0.908 1.00 96.38 178 TRP A C 1
ATOM 1291 O O . TRP A 1 178 ? 14.415 -2.203 1.904 1.00 96.38 178 TRP A O 1
ATOM 1301 N N . THR A 1 179 ? 12.714 -1.904 0.481 1.00 93.56 179 THR A N 1
ATOM 1302 C CA . THR A 1 179 ? 11.892 -3.028 0.937 1.00 93.56 179 THR A CA 1
ATOM 1303 C C . THR A 1 179 ? 10.955 -3.515 -0.170 1.00 93.56 179 THR A C 1
ATOM 1305 O O . THR A 1 179 ? 10.467 -2.736 -0.992 1.00 93.56 179 THR A O 1
ATOM 1308 N N . ALA A 1 180 ? 10.686 -4.823 -0.183 1.00 93.44 180 ALA A N 1
ATOM 1309 C CA . ALA A 1 180 ? 9.621 -5.414 -0.991 1.00 93.44 180 ALA A CA 1
ATOM 1310 C C . ALA A 1 180 ? 8.248 -5.296 -0.311 1.00 93.44 180 ALA A C 1
ATOM 1312 O O . ALA A 1 180 ? 7.237 -5.580 -0.939 1.00 93.44 180 ALA A O 1
ATOM 1313 N N . GLN A 1 181 ? 8.194 -4.935 0.974 1.00 86.88 181 GLN A N 1
ATOM 1314 C CA . GLN A 1 181 ? 6.940 -4.899 1.721 1.00 86.88 181 GLN A CA 1
ATOM 1315 C C . GLN A 1 181 ? 6.188 -3.594 1.445 1.00 86.88 181 GLN A C 1
ATOM 1317 O O . GLN A 1 181 ? 6.729 -2.523 1.726 1.00 86.88 181 GLN A O 1
ATOM 1322 N N . PRO A 1 182 ? 4.955 -3.654 0.913 1.00 86.19 182 PRO A N 1
ATOM 1323 C CA . PRO A 1 182 ? 4.144 -2.464 0.738 1.00 86.19 182 PRO A CA 1
ATOM 1324 C C . PRO A 1 182 ? 3.588 -1.923 2.059 1.00 86.19 182 PRO A C 1
ATOM 1326 O O . PRO A 1 182 ? 3.494 -2.668 3.040 1.00 86.19 182 PRO A O 1
ATOM 1329 N N . PRO A 1 183 ? 3.170 -0.640 2.084 1.00 81.44 183 PRO A N 1
ATOM 1330 C CA . PRO A 1 183 ? 2.404 -0.109 3.203 1.00 81.44 183 PRO A CA 1
ATOM 1331 C C . PRO A 1 183 ? 1.115 -0.899 3.403 1.00 81.44 183 PRO A C 1
ATOM 1333 O O . PRO A 1 183 ? 0.660 -1.632 2.517 1.00 81.44 183 PRO A O 1
ATOM 1336 N N . ALA A 1 184 ? 0.480 -0.722 4.559 1.00 73.44 184 ALA A N 1
ATOM 1337 C CA . ALA A 1 184 ? -0.733 -1.457 4.872 1.00 73.44 184 ALA A CA 1
ATOM 1338 C C . ALA A 1 184 ? -1.807 -1.365 3.790 1.00 73.44 184 ALA A C 1
ATOM 1340 O O . ALA A 1 184 ? -2.153 -0.293 3.298 1.00 73.44 184 ALA A O 1
ATOM 1341 N N . GLY A 1 185 ? -2.328 -2.534 3.412 1.00 75.94 185 GLY A N 1
ATOM 1342 C CA . GLY A 1 185 ? -3.405 -2.672 2.436 1.00 75.94 185 GLY A CA 1
ATOM 1343 C C . GLY A 1 185 ? -3.039 -2.436 0.983 1.00 75.94 185 GLY A C 1
ATOM 1344 O O . GLY A 1 185 ? -3.819 -2.814 0.107 1.00 75.94 185 GLY A O 1
ATOM 1345 N N . TRP A 1 186 ? -1.863 -1.881 0.711 1.00 89.69 186 TRP A N 1
ATOM 1346 C CA . TRP A 1 186 ? -1.337 -1.818 -0.639 1.00 89.69 186 TRP A CA 1
ATOM 1347 C C . TRP A 1 186 ? -0.952 -3.219 -1.101 1.00 89.69 186 TRP A C 1
ATOM 1349 O O . TRP A 1 186 ? -0.451 -4.044 -0.335 1.00 89.69 186 TRP A O 1
ATOM 1359 N N . LYS A 1 187 ? -1.210 -3.505 -2.374 1.00 92.44 187 LYS A N 1
ATOM 1360 C CA . LYS A 1 187 ? -0.958 -4.824 -2.954 1.00 92.44 187 LYS A CA 1
ATOM 1361 C C . LYS A 1 187 ? -0.056 -4.699 -4.158 1.00 92.44 187 LYS A C 1
ATOM 1363 O O . LYS A 1 187 ? -0.348 -3.951 -5.085 1.00 92.44 187 LYS A O 1
ATOM 1368 N N . GLN A 1 188 ? 1.012 -5.477 -4.151 1.00 96.12 188 GLN A N 1
ATOM 1369 C CA . GLN A 1 188 ? 1.851 -5.683 -5.318 1.00 96.12 188 GLN A CA 1
ATOM 1370 C C . GLN A 1 188 ? 1.448 -6.984 -6.002 1.00 96.12 188 GLN A C 1
ATOM 1372 O O . GLN A 1 188 ? 1.087 -7.960 -5.341 1.00 96.12 188 GLN A O 1
ATOM 1377 N N . ALA A 1 189 ? 1.535 -7.017 -7.326 1.00 96.94 189 ALA A N 1
ATOM 1378 C CA . ALA A 1 189 ? 1.371 -8.243 -8.090 1.00 96.94 189 ALA A CA 1
ATOM 1379 C C . ALA A 1 189 ? 2.343 -8.278 -9.266 1.00 96.94 189 ALA A C 1
ATOM 1381 O O . ALA A 1 189 ? 2.695 -7.248 -9.840 1.00 96.94 189 ALA A O 1
ATOM 1382 N N . LYS A 1 190 ? 2.754 -9.489 -9.641 1.00 97.69 190 LYS A N 1
ATOM 1383 C CA . LYS A 1 190 ? 3.519 -9.751 -10.860 1.00 97.69 190 LYS A CA 1
ATOM 1384 C C . LYS A 1 190 ? 2.569 -10.318 -11.899 1.00 97.69 190 LYS A C 1
ATOM 1386 O O . LYS A 1 190 ? 1.849 -11.277 -11.621 1.00 97.69 190 LYS A O 1
ATOM 1391 N N . GLY A 1 191 ? 2.542 -9.722 -13.085 1.00 95.12 191 GLY A N 1
ATOM 1392 C CA . GLY A 1 191 ? 1.683 -10.205 -14.157 1.00 95.12 191 GLY A CA 1
ATOM 1393 C C . GLY A 1 191 ? 2.241 -11.464 -14.834 1.00 95.12 191 GLY A C 1
ATOM 1394 O O . GLY A 1 191 ? 3.415 -11.798 -14.672 1.00 95.12 191 GLY A O 1
ATOM 1395 N N . PRO A 1 192 ? 1.444 -12.140 -15.683 1.00 91.38 192 PRO A N 1
ATOM 1396 C CA . PRO A 1 192 ? 1.802 -13.434 -16.284 1.00 91.38 192 PRO A CA 1
ATOM 1397 C C . PRO A 1 192 ? 3.079 -13.444 -17.139 1.00 91.38 192 PRO A C 1
ATOM 1399 O O . PRO A 1 192 ? 3.588 -14.506 -17.483 1.00 91.38 192 PRO A O 1
ATOM 1402 N N . LYS A 1 193 ? 3.571 -12.269 -17.548 1.00 90.69 193 LYS A N 1
ATOM 1403 C CA . LYS A 1 193 ? 4.769 -12.113 -18.385 1.00 90.69 193 LYS A CA 1
ATOM 1404 C C . LYS A 1 193 ? 6.015 -11.711 -17.596 1.00 90.69 193 LYS A C 1
ATOM 1406 O O . LYS A 1 193 ? 7.051 -11.510 -18.224 1.00 90.69 193 LYS A O 1
ATOM 1411 N N . HIS A 1 194 ? 5.915 -11.577 -16.275 1.00 97.06 194 HIS A N 1
ATOM 1412 C CA . HIS A 1 194 ? 7.055 -11.289 -15.417 1.00 97.06 194 HIS A CA 1
ATOM 1413 C C . HIS A 1 194 ? 7.956 -12.527 -15.333 1.00 97.06 194 HIS A C 1
ATOM 1415 O O . HIS A 1 194 ? 7.487 -13.610 -14.986 1.00 97.06 194 HIS A O 1
ATOM 1421 N N . THR A 1 195 ? 9.235 -12.398 -15.672 1.00 96.44 195 THR A N 1
ATOM 1422 C CA . THR A 1 195 ? 10.201 -13.508 -15.580 1.00 96.44 195 THR A CA 1
ATOM 1423 C C . THR A 1 195 ? 11.031 -13.372 -14.318 1.00 96.44 195 THR A C 1
ATOM 1425 O O . THR A 1 195 ? 11.463 -12.268 -14.038 1.00 96.44 195 THR A O 1
ATOM 1428 N N . ALA A 1 196 ? 11.327 -14.466 -13.619 1.00 95.00 196 ALA A N 1
ATOM 1429 C CA . ALA A 1 196 ? 12.210 -14.442 -12.453 1.00 95.00 196 ALA A CA 1
ATOM 1430 C C . ALA A 1 196 ? 13.696 -14.261 -12.826 1.00 95.00 196 ALA A C 1
ATOM 1432 O O . ALA A 1 196 ? 14.102 -14.584 -13.944 1.00 95.00 196 ALA A O 1
ATOM 1433 N N . GLY A 1 197 ? 14.508 -13.851 -11.847 1.00 92.88 197 GLY A N 1
ATOM 1434 C CA . GLY A 1 197 ? 15.975 -13.912 -11.907 1.00 92.88 197 GLY A CA 1
ATOM 1435 C C . GLY A 1 197 ? 16.697 -12.567 -11.830 1.00 92.88 197 GLY A C 1
ATOM 1436 O O . GLY A 1 197 ? 17.917 -12.567 -11.683 1.00 92.88 197 GLY A O 1
ATOM 1437 N N . GLY A 1 198 ? 15.974 -11.448 -11.902 1.00 95.12 198 GLY A N 1
ATOM 1438 C CA . GLY A 1 198 ? 16.551 -10.120 -11.692 1.00 95.12 198 GLY A CA 1
ATOM 1439 C C . GLY A 1 198 ? 16.838 -9.796 -10.217 1.00 95.12 198 GLY A C 1
ATOM 1440 O O . GLY A 1 198 ? 16.495 -10.592 -9.331 1.00 95.12 198 GLY A O 1
ATOM 1441 N N . PRO A 1 199 ? 17.460 -8.636 -9.933 1.00 96.75 199 PRO A N 1
ATOM 1442 C CA . PRO A 1 199 ? 17.667 -8.139 -8.575 1.00 96.75 199 PRO A CA 1
ATOM 1443 C C . PRO A 1 199 ? 16.386 -8.069 -7.750 1.00 96.75 199 PRO A C 1
ATOM 1445 O O . PRO A 1 199 ? 15.350 -7.600 -8.223 1.00 96.75 199 PRO A O 1
ATOM 1448 N N . LYS A 1 200 ? 16.467 -8.503 -6.487 1.00 96.50 200 LYS A N 1
ATOM 1449 C CA . LYS A 1 200 ? 15.322 -8.513 -5.558 1.00 96.50 200 LYS A CA 1
ATOM 1450 C C . LYS A 1 200 ? 14.762 -7.111 -5.314 1.00 96.50 200 LYS A C 1
ATOM 1452 O O . LYS A 1 200 ? 13.557 -6.958 -5.148 1.00 96.50 200 LYS A O 1
ATOM 1457 N N . GLU A 1 201 ? 15.641 -6.118 -5.327 1.00 97.31 201 GLU A N 1
ATOM 1458 C CA . GLU A 1 201 ? 15.383 -4.696 -5.127 1.00 97.31 201 GLU A CA 1
ATOM 1459 C C . GLU A 1 201 ? 14.442 -4.113 -6.182 1.00 97.31 201 GLU A C 1
ATOM 1461 O O . GLU A 1 201 ? 13.752 -3.134 -5.907 1.00 97.31 201 GLU A O 1
ATOM 1466 N N . PHE A 1 202 ? 14.381 -4.735 -7.361 1.00 97.12 202 PHE A N 1
ATOM 1467 C CA . PHE A 1 202 ? 13.600 -4.282 -8.511 1.00 97.12 202 PHE A CA 1
ATOM 1468 C C . PHE A 1 202 ? 12.684 -5.388 -9.059 1.00 97.12 202 PHE A C 1
ATOM 1470 O O . PHE A 1 202 ? 12.208 -5.315 -10.187 1.00 97.12 202 PHE A O 1
ATOM 1477 N N . ASP A 1 203 ? 12.411 -6.430 -8.267 1.00 97.06 203 ASP A N 1
ATOM 1478 C CA . ASP A 1 203 ? 11.585 -7.581 -8.651 1.00 97.06 203 ASP A CA 1
ATOM 1479 C C . ASP A 1 203 ? 10.083 -7.291 -8.493 1.00 97.06 203 ASP A C 1
ATOM 1481 O O . ASP A 1 203 ? 9.379 -7.879 -7.666 1.00 97.06 203 ASP A O 1
ATOM 1485 N N . GLY A 1 204 ? 9.594 -6.356 -9.307 1.00 97.62 204 GLY A N 1
ATOM 1486 C CA . GLY A 1 204 ? 8.235 -5.824 -9.266 1.00 97.62 204 GLY A CA 1
ATOM 1487 C C . GLY A 1 204 ? 8.205 -4.360 -8.835 1.00 97.62 204 GLY A C 1
ATOM 1488 O O . GLY A 1 204 ? 9.158 -3.622 -9.062 1.00 97.62 204 GLY A O 1
ATOM 1489 N N . TRP A 1 205 ? 7.088 -3.930 -8.245 1.00 98.44 205 TRP A N 1
ATOM 1490 C CA . TRP A 1 205 ? 7.084 -2.671 -7.502 1.00 98.44 205 TRP A CA 1
ATOM 1491 C C . TRP A 1 205 ? 7.814 -2.891 -6.180 1.00 98.44 205 TRP A C 1
ATOM 1493 O O . TRP A 1 205 ? 7.592 -3.909 -5.533 1.00 98.44 205 TRP A O 1
ATOM 1503 N N . THR A 1 206 ? 8.658 -1.955 -5.774 1.00 98.19 206 THR A N 1
ATOM 1504 C CA . THR A 1 206 ? 9.361 -1.951 -4.485 1.00 98.19 206 THR A CA 1
ATOM 1505 C C . THR A 1 206 ? 9.399 -0.534 -3.926 1.00 98.19 206 THR A C 1
ATOM 1507 O O . THR A 1 206 ? 9.019 0.422 -4.604 1.00 98.19 206 THR A O 1
ATOM 1510 N N . PHE A 1 207 ? 9.804 -0.395 -2.667 1.00 98.06 207 PHE A N 1
ATOM 1511 C CA . PHE A 1 207 ? 9.876 0.889 -1.978 1.00 98.06 207 PHE A CA 1
ATOM 1512 C C . PHE A 1 207 ? 11.325 1.185 -1.640 1.00 98.06 207 PHE A C 1
ATOM 1514 O O . PHE A 1 207 ? 11.989 0.350 -1.029 1.00 98.06 207 PHE A O 1
ATOM 1521 N N . VAL A 1 208 ? 11.832 2.334 -2.076 1.00 98.00 208 VAL A N 1
ATOM 1522 C CA . VAL A 1 208 ? 13.270 2.625 -2.067 1.00 98.00 208 VAL A CA 1
ATOM 1523 C C . VAL A 1 208 ? 13.563 4.027 -1.553 1.00 98.00 208 VAL A C 1
ATOM 1525 O O . VAL A 1 208 ? 12.759 4.946 -1.720 1.00 98.00 208 VAL A O 1
ATOM 1528 N N . ASP A 1 209 ? 14.749 4.196 -0.975 1.00 96.50 209 ASP A N 1
ATOM 1529 C CA . ASP A 1 209 ? 15.354 5.510 -0.776 1.00 96.50 209 ASP A CA 1
ATOM 1530 C C . ASP A 1 209 ? 15.797 6.069 -2.146 1.00 96.50 209 ASP A C 1
ATOM 1532 O O . ASP A 1 209 ? 16.634 5.450 -2.817 1.00 96.50 209 ASP A O 1
ATOM 1536 N N . PRO A 1 210 ? 15.284 7.233 -2.590 1.00 96.44 210 PRO A N 1
ATOM 1537 C CA . PRO A 1 210 ? 15.635 7.814 -3.883 1.00 96.44 210 PRO A CA 1
ATOM 1538 C C . PRO A 1 210 ? 17.121 8.189 -3.997 1.00 96.44 210 PRO A C 1
ATOM 1540 O O . PRO A 1 210 ? 17.657 8.221 -5.110 1.00 96.44 210 PRO A O 1
ATOM 1543 N N . VAL A 1 211 ? 17.809 8.461 -2.880 1.00 95.25 211 VAL A N 1
ATOM 1544 C CA . VAL A 1 211 ? 19.250 8.766 -2.890 1.00 95.25 211 VAL A CA 1
ATOM 1545 C C . VAL A 1 211 ? 20.049 7.511 -3.224 1.00 95.25 211 VAL A C 1
ATOM 1547 O O . VAL A 1 211 ? 20.908 7.536 -4.117 1.00 95.25 211 VAL A O 1
ATOM 1550 N N . TRP A 1 212 ? 19.749 6.398 -2.553 1.00 96.31 212 TRP A N 1
ATOM 1551 C CA . TRP A 1 212 ? 20.336 5.107 -2.883 1.00 96.31 212 TRP A CA 1
ATOM 1552 C C . TRP A 1 212 ? 19.957 4.636 -4.293 1.00 96.31 212 TRP A C 1
ATOM 1554 O O . TRP A 1 212 ? 20.853 4.244 -5.040 1.00 96.31 212 TRP A O 1
ATOM 1564 N N . TRP A 1 213 ? 18.690 4.756 -4.705 1.00 96.81 213 TRP A N 1
ATOM 1565 C CA . TRP A 1 213 ? 18.250 4.375 -6.053 1.00 96.81 213 TRP A CA 1
ATOM 1566 C C . TRP A 1 213 ? 19.063 5.089 -7.138 1.00 96.81 213 TRP A C 1
ATOM 1568 O O . TRP A 1 213 ? 19.574 4.463 -8.061 1.00 96.81 213 TRP A O 1
ATOM 1578 N N . ASN A 1 214 ? 19.305 6.394 -6.994 1.00 95.94 214 ASN A N 1
ATOM 1579 C CA . ASN A 1 214 ? 20.188 7.100 -7.919 1.00 95.94 214 ASN A CA 1
ATOM 1580 C C . ASN A 1 214 ? 21.660 6.655 -7.824 1.00 95.94 214 ASN A C 1
ATOM 1582 O O . ASN A 1 214 ? 22.372 6.702 -8.823 1.00 95.94 214 ASN A O 1
ATOM 1586 N N . THR A 1 215 ? 22.135 6.252 -6.646 1.00 95.44 215 THR A N 1
ATOM 1587 C CA . THR A 1 215 ? 23.520 5.792 -6.454 1.00 95.44 215 THR A CA 1
ATOM 1588 C C . THR A 1 215 ? 23.774 4.444 -7.124 1.00 95.44 215 THR A C 1
ATOM 1590 O O . THR A 1 215 ? 24.835 4.265 -7.721 1.00 95.44 215 THR A O 1
ATOM 1593 N N . THR A 1 216 ? 22.827 3.507 -7.019 1.00 93.88 216 THR A N 1
ATOM 1594 C CA . THR A 1 216 ? 22.970 2.168 -7.609 1.00 93.88 216 THR A CA 1
ATOM 1595 C C . THR A 1 216 ? 22.799 2.209 -9.131 1.00 93.88 216 THR A C 1
ATOM 1597 O O . THR A 1 216 ? 23.639 1.675 -9.849 1.00 93.88 216 THR A O 1
ATOM 1600 N N . ALA A 1 217 ? 21.820 2.983 -9.609 1.00 91.56 217 ALA A N 1
ATOM 1601 C CA . ALA A 1 217 ? 21.316 2.887 -10.976 1.00 91.56 217 ALA A CA 1
ATOM 1602 C C . ALA A 1 217 ? 21.620 4.114 -11.871 1.00 91.56 217 ALA A C 1
ATOM 1604 O O . ALA A 1 217 ? 21.749 4.034 -13.092 1.00 91.56 217 ALA A O 1
ATOM 1605 N N . GLY A 1 218 ? 21.737 5.316 -11.295 1.00 90.44 218 GLY A N 1
ATOM 1606 C CA . GLY A 1 218 ? 22.068 6.544 -12.033 1.00 90.44 218 GLY A CA 1
ATOM 1607 C C . GLY A 1 218 ? 21.085 6.909 -13.159 1.00 90.44 218 GLY A C 1
ATOM 1608 O O . GLY A 1 218 ? 19.871 6.942 -12.966 1.00 90.44 218 GLY A O 1
ATOM 1609 N N . GLN A 1 219 ? 21.617 7.268 -14.337 1.00 88.81 219 GLN A N 1
ATOM 1610 C CA . GLN A 1 219 ? 20.863 7.459 -15.592 1.00 88.81 219 GLN A CA 1
ATOM 1611 C C . GLN A 1 219 ? 19.620 8.384 -15.497 1.00 88.81 219 GLN A C 1
ATOM 1613 O O . GLN A 1 219 ? 18.572 8.158 -16.109 1.00 88.81 219 GLN A O 1
ATOM 1618 N N . GLY A 1 220 ? 19.735 9.475 -14.737 1.00 90.69 220 GLY A N 1
ATOM 1619 C CA . GLY A 1 220 ? 18.686 10.490 -14.616 1.00 90.69 220 GLY A CA 1
ATOM 1620 C C . GLY A 1 220 ? 17.659 10.243 -13.509 1.00 90.69 220 GLY A C 1
ATOM 1621 O O . GLY A 1 220 ? 16.721 11.029 -13.405 1.00 90.69 220 GLY A O 1
ATOM 1622 N N . ARG A 1 221 ? 17.837 9.223 -12.658 1.00 93.81 221 ARG A N 1
ATOM 1623 C CA . ARG A 1 221 ? 16.998 8.992 -11.464 1.00 93.81 221 ARG A CA 1
ATOM 1624 C C . ARG A 1 221 ? 17.064 10.160 -10.474 1.00 93.81 221 ARG A C 1
ATOM 1626 O O . ARG A 1 221 ? 16.039 10.562 -9.932 1.00 93.81 221 ARG A O 1
ATOM 1633 N N . ASN A 1 222 ? 18.216 10.832 -10.375 1.00 95.50 222 ASN A N 1
ATOM 1634 C CA . ASN A 1 222 ? 18.369 12.100 -9.646 1.00 95.50 222 ASN A CA 1
ATOM 1635 C C . ASN A 1 222 ? 17.455 13.245 -10.118 1.00 95.50 222 ASN A C 1
ATOM 1637 O O . ASN A 1 222 ? 17.335 14.249 -9.417 1.00 95.50 222 ASN A O 1
ATOM 1641 N N . LYS A 1 223 ? 16.837 13.151 -11.302 1.00 96.69 223 LYS A N 1
ATOM 1642 C CA . LYS A 1 223 ? 15.923 14.189 -11.794 1.00 96.69 223 LYS A CA 1
ATOM 1643 C C . LYS A 1 223 ? 14.553 14.138 -11.113 1.00 96.69 223 LYS A C 1
ATOM 1645 O O . LYS A 1 223 ? 13.830 15.130 -11.197 1.00 96.69 223 LYS A O 1
ATOM 1650 N N . PHE A 1 224 ? 14.213 13.048 -10.420 1.00 97.38 224 PHE A N 1
ATOM 1651 C CA . PHE A 1 224 ? 12.971 12.939 -9.656 1.00 97.38 224 PHE A CA 1
ATOM 1652 C C . PHE A 1 224 ? 13.083 13.616 -8.286 1.00 97.38 224 PHE A C 1
ATOM 1654 O O . PHE A 1 224 ? 13.166 12.971 -7.250 1.00 97.38 224 PHE A O 1
ATOM 1661 N N . THR A 1 225 ? 13.104 14.949 -8.275 1.00 97.25 225 THR A N 1
ATOM 1662 C CA . THR A 1 225 ? 13.323 15.735 -7.047 1.00 97.25 225 THR A CA 1
ATOM 1663 C C . THR A 1 225 ? 12.080 15.911 -6.169 1.00 97.25 225 THR A C 1
ATOM 1665 O O . THR A 1 225 ? 12.194 16.385 -5.036 1.00 97.25 225 THR A O 1
ATOM 1668 N N . LYS A 1 226 ? 10.891 15.560 -6.674 1.00 96.25 226 LYS A N 1
ATOM 1669 C CA . LYS A 1 226 ? 9.645 15.518 -5.894 1.00 96.25 226 LYS A CA 1
ATOM 1670 C C . LYS A 1 226 ? 9.509 14.241 -5.068 1.00 96.25 226 LYS A C 1
ATOM 1672 O O . LYS A 1 226 ? 8.872 14.285 -4.022 1.00 96.25 226 LYS A O 1
ATOM 1677 N N . GLY A 1 227 ? 10.144 13.147 -5.491 1.00 94.75 227 GLY A N 1
ATOM 1678 C CA . GLY A 1 227 ? 10.274 11.939 -4.684 1.00 94.75 227 GLY A CA 1
ATOM 1679 C C . GLY A 1 227 ? 11.192 12.185 -3.490 1.00 94.75 227 GLY A C 1
ATOM 1680 O O . GLY A 1 227 ? 12.366 12.508 -3.667 1.00 94.75 227 GLY A O 1
ATOM 1681 N N . LYS A 1 228 ? 10.658 12.066 -2.276 1.00 91.06 228 LYS A N 1
ATOM 1682 C CA . LYS A 1 228 ? 11.384 12.256 -1.014 1.00 91.06 228 LYS A CA 1
ATOM 1683 C C . LYS A 1 228 ? 10.998 11.156 -0.040 1.00 91.06 228 LYS A C 1
ATOM 1685 O O . LYS A 1 228 ? 9.919 10.598 -0.183 1.00 91.06 228 LYS A O 1
ATOM 1690 N N . GLY A 1 229 ? 11.862 10.910 0.944 1.00 92.62 229 GLY A N 1
ATOM 1691 C CA . GLY A 1 229 ? 11.636 9.854 1.923 1.00 92.62 229 GLY A CA 1
ATOM 1692 C C . GLY A 1 229 ? 11.668 8.496 1.233 1.00 92.62 229 GLY A C 1
ATOM 1693 O O . GLY A 1 229 ? 12.683 8.159 0.626 1.00 92.62 229 GLY A O 1
ATOM 1694 N N . VAL A 1 230 ? 10.570 7.757 1.279 1.00 94.62 230 VAL A N 1
ATOM 1695 C CA . VAL A 1 230 ? 10.407 6.492 0.566 1.00 94.62 230 VAL A CA 1
ATOM 1696 C C . VAL A 1 230 ? 9.592 6.694 -0.712 1.00 94.62 230 VAL A C 1
ATOM 1698 O O . VAL A 1 230 ? 8.532 7.312 -0.710 1.00 94.62 230 VAL A O 1
ATOM 1701 N N . ILE A 1 231 ? 10.056 6.138 -1.833 1.00 97.94 231 ILE A N 1
ATOM 1702 C CA . ILE A 1 231 ? 9.325 6.175 -3.108 1.00 97.94 231 ILE A CA 1
ATOM 1703 C C . ILE A 1 231 ? 8.996 4.772 -3.611 1.00 97.94 231 ILE A C 1
ATOM 1705 O O . ILE A 1 231 ? 9.782 3.845 -3.441 1.00 97.94 231 ILE A O 1
ATOM 1709 N N . ALA A 1 232 ? 7.849 4.623 -4.275 1.00 98.31 232 ALA A N 1
ATOM 1710 C CA . ALA A 1 232 ? 7.506 3.401 -4.995 1.00 98.31 232 ALA A CA 1
ATOM 1711 C C . ALA A 1 232 ? 8.177 3.390 -6.379 1.00 98.31 232 ALA A C 1
ATOM 1713 O O . ALA A 1 232 ? 8.022 4.337 -7.155 1.00 98.31 232 ALA A O 1
ATOM 1714 N N . VAL A 1 233 ? 8.896 2.316 -6.701 1.00 98.00 233 VAL A N 1
ATOM 1715 C CA . VAL A 1 233 ? 9.672 2.165 -7.937 1.00 98.00 233 VAL A CA 1
ATOM 1716 C C . VAL A 1 233 ? 9.334 0.843 -8.620 1.00 98.00 233 VAL A C 1
ATOM 1718 O O . VAL A 1 233 ? 9.273 -0.201 -7.981 1.00 98.00 233 VAL A O 1
ATOM 1721 N N . ALA A 1 234 ? 9.127 0.896 -9.936 1.00 97.00 234 ALA A N 1
ATOM 1722 C CA . ALA A 1 234 ? 9.054 -0.261 -10.823 1.00 97.00 234 ALA A CA 1
ATOM 1723 C C . ALA A 1 234 ? 10.126 -0.102 -11.907 1.00 97.00 234 ALA A C 1
ATOM 1725 O O . ALA A 1 234 ? 9.875 0.475 -12.967 1.00 97.00 234 ALA A O 1
ATOM 1726 N N . ASP A 1 235 ? 11.339 -0.559 -11.605 1.00 95.88 235 ASP A N 1
ATOM 1727 C CA . ASP A 1 235 ? 12.520 -0.332 -12.438 1.00 95.88 235 ASP A CA 1
ATOM 1728 C C . ASP A 1 235 ? 12.825 -1.557 -13.305 1.00 95.88 235 ASP A C 1
ATOM 1730 O O . ASP A 1 235 ? 13.529 -2.481 -12.906 1.00 95.88 235 ASP A O 1
ATOM 1734 N N . SER A 1 236 ? 12.246 -1.592 -14.506 1.00 94.69 236 SER A N 1
ATOM 1735 C CA . SER A 1 236 ? 12.439 -2.719 -15.425 1.00 94.69 236 SER A CA 1
ATOM 1736 C C . SER A 1 236 ? 13.856 -2.824 -15.990 1.00 94.69 236 SER A C 1
ATOM 1738 O O . SER A 1 236 ? 14.185 -3.858 -16.565 1.00 94.69 236 SER A O 1
ATOM 1740 N N . ASP A 1 237 ? 14.647 -1.757 -15.881 1.00 93.31 237 ASP A N 1
ATOM 1741 C CA . ASP A 1 237 ? 16.018 -1.703 -16.377 1.00 93.31 237 ASP A CA 1
ATOM 1742 C C . ASP A 1 237 ? 16.973 -2.401 -15.432 1.00 93.31 237 ASP A C 1
ATOM 1744 O O . ASP A 1 237 ? 17.548 -3.419 -15.803 1.00 93.31 237 ASP A O 1
ATOM 1748 N N . GLU A 1 238 ? 17.007 -1.941 -14.182 1.00 93.94 238 GLU A N 1
ATOM 1749 C CA . GLU A 1 238 ? 17.829 -2.562 -13.146 1.00 93.94 238 GLU A CA 1
ATOM 1750 C C . GLU A 1 238 ? 17.391 -4.012 -12.910 1.00 93.94 238 GLU A C 1
ATOM 1752 O O . GLU A 1 238 ? 18.209 -4.890 -12.644 1.00 93.94 238 GLU A O 1
ATOM 1757 N N . TYR A 1 239 ? 16.097 -4.320 -13.088 1.00 95.75 239 TYR A N 1
ATOM 1758 C CA . TYR A 1 239 ? 15.626 -5.702 -13.021 1.00 95.75 239 TYR A CA 1
ATOM 1759 C C . TYR A 1 239 ? 16.259 -6.631 -14.082 1.00 95.75 239 TYR A C 1
ATOM 1761 O O . TYR A 1 239 ? 16.325 -7.847 -13.890 1.00 95.75 239 TYR A O 1
ATOM 1769 N N . ASP A 1 240 ? 16.717 -6.098 -15.215 1.00 93.62 240 ASP A N 1
ATOM 1770 C CA . ASP A 1 240 ? 17.341 -6.863 -16.303 1.00 93.62 240 ASP A CA 1
ATOM 1771 C C . ASP A 1 240 ? 18.868 -7.013 -16.147 1.00 93.62 240 ASP A C 1
ATOM 1773 O O . ASP A 1 240 ? 19.493 -7.756 -16.905 1.00 93.62 240 ASP A O 1
ATOM 1777 N N . ASP A 1 241 ? 19.491 -6.361 -15.160 1.00 90.06 241 ASP A N 1
ATOM 1778 C CA . ASP A 1 241 ? 20.955 -6.238 -15.099 1.00 90.06 241 ASP A CA 1
ATOM 1779 C C . ASP A 1 241 ? 21.698 -7.521 -14.711 1.00 90.06 241 ASP A C 1
ATOM 1781 O O . ASP A 1 241 ? 22.850 -7.721 -15.106 1.00 90.06 241 ASP A O 1
ATOM 1785 N N . LEU A 1 242 ? 21.055 -8.431 -13.973 1.00 90.06 242 LEU A N 1
ATOM 1786 C CA . LEU A 1 242 ? 21.638 -9.748 -13.685 1.00 90.06 242 LEU A CA 1
ATOM 1787 C C . LEU A 1 242 ? 21.441 -10.743 -14.826 1.00 90.06 242 LEU A C 1
ATOM 1789 O O . LEU A 1 242 ? 22.322 -11.549 -15.130 1.00 90.06 242 LEU A O 1
ATOM 1793 N N . ILE A 1 243 ? 20.255 -10.728 -15.422 1.00 90.06 243 ILE A N 1
ATOM 1794 C CA . ILE A 1 243 ? 19.845 -11.644 -16.477 1.00 90.06 243 ILE A CA 1
ATOM 1795 C C . ILE A 1 243 ? 18.772 -10.964 -17.314 1.00 90.06 243 ILE A C 1
ATOM 1797 O O . ILE A 1 243 ? 17.929 -10.250 -16.786 1.00 90.06 243 ILE A O 1
ATOM 1801 N N . ARG A 1 244 ? 18.760 -11.246 -18.620 1.00 91.19 244 ARG A N 1
ATOM 1802 C CA . ARG A 1 244 ? 17.712 -10.747 -19.515 1.00 91.19 244 ARG A CA 1
ATOM 1803 C C . ARG A 1 244 ? 16.330 -11.182 -19.026 1.00 91.19 244 ARG A C 1
ATOM 1805 O O . ARG A 1 244 ? 16.000 -12.369 -19.087 1.00 91.19 244 ARG A O 1
ATOM 1812 N N . THR A 1 245 ? 15.514 -10.224 -18.605 1.00 92.44 245 THR A N 1
ATOM 1813 C CA . THR A 1 245 ? 14.188 -10.424 -18.028 1.00 92.44 245 THR A CA 1
ATOM 1814 C C . THR A 1 245 ? 13.097 -9.718 -18.837 1.00 92.44 245 THR A C 1
ATOM 1816 O O . THR A 1 245 ? 13.308 -8.949 -19.778 1.00 92.44 245 THR A O 1
ATOM 1819 N N . LYS A 1 246 ? 11.854 -10.057 -18.510 1.00 93.81 246 LYS A N 1
ATOM 1820 C CA . LYS A 1 246 ? 10.661 -9.296 -18.853 1.00 93.81 246 LYS A CA 1
ATOM 1821 C C . LYS A 1 246 ? 10.046 -8.825 -17.549 1.00 93.81 246 LYS A C 1
ATOM 1823 O O . LYS A 1 246 ? 9.794 -9.634 -16.656 1.00 93.81 246 LYS A O 1
ATOM 1828 N N . PHE A 1 247 ? 9.745 -7.540 -17.489 1.00 96.56 247 PHE A N 1
ATOM 1829 C CA . PHE A 1 247 ? 9.106 -6.919 -16.347 1.00 96.56 247 PHE A CA 1
ATOM 1830 C C . PHE A 1 247 ? 7.612 -6.747 -16.622 1.00 96.56 247 PHE A C 1
ATOM 1832 O O . PHE A 1 247 ? 7.211 -6.253 -17.678 1.00 96.56 247 PHE A O 1
ATOM 1839 N N . ASN A 1 248 ? 6.783 -7.164 -15.672 1.00 97.38 248 ASN A N 1
ATOM 1840 C CA . ASN A 1 248 ? 5.348 -6.891 -15.648 1.00 97.38 248 ASN A CA 1
ATOM 1841 C C . ASN A 1 248 ? 4.879 -6.893 -14.191 1.00 97.38 248 ASN A C 1
ATOM 1843 O O . ASN A 1 248 ? 4.846 -7.955 -13.564 1.00 97.38 248 ASN A O 1
ATOM 1847 N N . ALA A 1 249 ? 4.578 -5.727 -13.636 1.00 98.12 249 ALA A N 1
ATOM 1848 C CA . ALA A 1 249 ? 4.158 -5.628 -12.249 1.00 98.12 249 ALA A CA 1
ATOM 1849 C C . ALA A 1 249 ? 3.182 -4.481 -12.022 1.00 98.12 249 ALA A C 1
ATOM 1851 O O . ALA A 1 249 ? 3.258 -3.430 -12.663 1.00 98.12 249 ALA A O 1
ATOM 1852 N N . SER A 1 250 ? 2.314 -4.672 -11.036 1.00 98.44 250 SER A N 1
ATOM 1853 C CA . SER A 1 250 ? 1.334 -3.685 -10.620 1.00 98.44 250 SER A CA 1
ATOM 1854 C C . SER A 1 250 ? 1.404 -3.388 -9.127 1.00 98.44 250 SER A C 1
ATOM 1856 O O . SER A 1 250 ? 1.741 -4.263 -8.328 1.00 98.44 250 SER A O 1
ATOM 1858 N N . LEU A 1 251 ? 1.034 -2.163 -8.768 1.00 98.69 251 LEU A N 1
ATOM 1859 C CA . LEU A 1 251 ? 0.827 -1.697 -7.405 1.00 98.69 251 LEU A CA 1
ATOM 1860 C C . LEU A 1 251 ? -0.593 -1.146 -7.296 1.00 98.69 251 LEU A C 1
ATOM 1862 O O . LEU A 1 251 ? -0.979 -0.275 -8.074 1.00 98.69 251 LEU A O 1
ATOM 1866 N N . SER A 1 252 ? -1.358 -1.642 -6.333 1.00 98.06 252 SER A N 1
ATOM 1867 C CA . SER A 1 252 ? -2.737 -1.232 -6.085 1.00 98.06 252 SER A CA 1
ATOM 1868 C C . SER A 1 252 ? -2.872 -0.611 -4.704 1.00 98.06 252 SER A C 1
ATOM 1870 O O . SER A 1 252 ? -2.292 -1.112 -3.738 1.00 98.06 252 SER A O 1
ATOM 1872 N N . THR A 1 253 ? -3.677 0.446 -4.604 1.00 96.19 253 THR A N 1
ATOM 1873 C CA . THR A 1 253 ? -4.081 1.006 -3.311 1.00 96.19 253 THR A CA 1
ATOM 1874 C C . THR A 1 253 ? -4.863 -0.030 -2.494 1.00 96.19 253 THR A C 1
ATOM 1876 O O . THR A 1 253 ? -5.473 -0.945 -3.073 1.00 96.19 253 THR A O 1
ATOM 1879 N N . PRO A 1 254 ? -4.963 0.146 -1.165 1.00 88.50 254 PRO A N 1
ATOM 1880 C CA . PRO A 1 254 ? -6.097 -0.399 -0.436 1.00 88.50 254 PRO A CA 1
ATOM 1881 C C . PRO A 1 254 ? -7.414 0.086 -1.066 1.00 88.50 254 PRO A C 1
ATOM 1883 O O . PRO A 1 254 ? -7.433 1.122 -1.746 1.00 88.50 254 PRO A O 1
ATOM 1886 N N . PRO A 1 255 ? -8.520 -0.639 -0.874 1.00 86.38 255 PRO A N 1
ATOM 1887 C CA . PRO A 1 255 ? -9.827 -0.132 -1.254 1.00 86.38 255 PRO A CA 1
ATOM 1888 C C . PRO A 1 255 ? -10.154 1.132 -0.455 1.00 86.38 255 PRO A C 1
ATOM 1890 O O . PRO A 1 255 ? -9.921 1.215 0.747 1.00 86.38 255 PRO A O 1
ATOM 1893 N N . ILE A 1 256 ? -10.635 2.149 -1.159 1.00 88.62 256 ILE A N 1
ATOM 1894 C CA . ILE A 1 256 ? -10.840 3.497 -0.636 1.00 88.62 256 ILE A CA 1
ATOM 1895 C C . ILE A 1 256 ? -12.336 3.702 -0.475 1.00 88.62 256 ILE A C 1
ATOM 1897 O O . ILE A 1 256 ? -13.068 3.654 -1.466 1.00 88.62 256 ILE A O 1
ATOM 1901 N N . ASN A 1 257 ? -12.786 3.968 0.748 1.00 85.75 257 ASN A N 1
ATOM 1902 C CA . ASN A 1 257 ? -14.171 4.338 1.003 1.00 85.75 257 ASN A CA 1
ATOM 1903 C C . ASN A 1 257 ? -14.482 5.707 0.373 1.00 85.75 257 ASN A C 1
ATOM 1905 O O . ASN A 1 257 ? -13.925 6.737 0.750 1.00 85.75 257 ASN A O 1
ATOM 1909 N N . ILE A 1 258 ? -15.388 5.710 -0.600 1.00 92.00 258 ILE A N 1
ATOM 1910 C CA . ILE A 1 258 ? -15.848 6.888 -1.343 1.00 92.00 258 ILE A CA 1
ATOM 1911 C C . ILE A 1 258 ? -17.364 7.084 -1.251 1.00 92.00 258 ILE A C 1
ATOM 1913 O O . ILE A 1 258 ? -17.930 7.864 -2.012 1.00 92.00 258 ILE A O 1
ATOM 1917 N N . SER A 1 259 ? -18.029 6.407 -0.314 1.00 86.94 259 SER A N 1
ATOM 1918 C CA . SER A 1 259 ? -19.491 6.434 -0.148 1.00 86.94 259 SER A CA 1
ATOM 1919 C C . SER A 1 259 ? -20.081 7.837 0.062 1.00 86.94 259 SER A C 1
ATOM 1921 O O . SER A 1 259 ? -21.225 8.091 -0.313 1.00 86.94 259 SER A O 1
ATOM 1923 N N . GLY A 1 260 ? -19.300 8.769 0.615 1.00 86.06 260 GLY A N 1
ATOM 1924 C CA . GLY A 1 260 ? -19.677 10.179 0.762 1.00 86.06 260 GLY A CA 1
ATOM 1925 C C . GLY A 1 260 ? -19.330 11.073 -0.438 1.00 86.06 260 GLY A C 1
ATOM 1926 O O . GLY A 1 260 ? -19.629 12.269 -0.424 1.00 86.06 260 GLY A O 1
ATOM 1927 N N . ALA A 1 261 ? -18.678 10.539 -1.475 1.00 92.06 261 ALA A N 1
ATOM 1928 C CA . ALA A 1 261 ? -18.199 11.320 -2.608 1.00 92.06 261 ALA A CA 1
ATOM 1929 C C . ALA A 1 261 ? -19.305 11.566 -3.644 1.00 92.06 261 ALA A C 1
ATOM 1931 O O . ALA A 1 261 ? -19.992 10.654 -4.103 1.00 92.06 261 ALA A O 1
ATOM 1932 N N . LYS A 1 262 ? -19.434 12.818 -4.097 1.00 95.19 262 LYS A N 1
ATOM 1933 C CA . LYS A 1 262 ? -20.302 13.146 -5.237 1.00 95.19 262 LYS A CA 1
ATOM 1934 C C . LYS A 1 262 ? -19.764 12.499 -6.516 1.00 95.19 262 LYS A C 1
ATOM 1936 O O . LYS A 1 262 ? -18.550 12.380 -6.698 1.00 95.19 262 LYS A O 1
ATOM 1941 N N . ALA A 1 263 ? -20.668 12.131 -7.423 1.00 96.69 263 ALA A N 1
ATOM 1942 C CA . ALA A 1 263 ? -20.304 11.585 -8.729 1.00 96.69 263 ALA A CA 1
ATOM 1943 C C . ALA A 1 263 ? -19.320 12.511 -9.466 1.00 96.69 263 ALA A C 1
ATOM 1945 O O . ALA A 1 263 ? -19.515 13.726 -9.519 1.00 96.69 263 ALA A O 1
ATOM 1946 N N . GLY A 1 264 ? -18.255 11.933 -10.021 1.00 96.31 264 GLY A N 1
ATOM 1947 C CA . GLY A 1 264 ? -17.223 12.635 -10.784 1.00 96.31 264 GLY A CA 1
ATOM 1948 C C . GLY A 1 264 ? -16.365 13.638 -10.001 1.00 96.31 264 GLY A C 1
ATOM 1949 O O . GLY A 1 264 ? -15.585 14.355 -10.628 1.00 96.31 264 GLY A O 1
ATOM 1950 N N . ALA A 1 265 ? -16.493 13.713 -8.673 1.00 96.44 265 ALA A N 1
ATOM 1951 C CA . ALA A 1 265 ? -15.785 14.700 -7.856 1.00 96.44 265 ALA A CA 1
ATOM 1952 C C . ALA A 1 265 ? -14.354 14.282 -7.488 1.00 96.44 265 ALA A C 1
ATOM 1954 O O . ALA A 1 265 ? -13.543 15.136 -7.134 1.00 96.44 265 ALA A O 1
ATOM 1955 N N . LEU A 1 266 ? -14.037 12.988 -7.559 1.00 97.75 266 LEU A N 1
ATOM 1956 C CA . LEU A 1 266 ? -12.756 12.479 -7.081 1.00 97.75 266 LEU A CA 1
ATOM 1957 C C . LEU A 1 266 ? -11.618 12.710 -8.078 1.00 97.75 266 LEU A C 1
ATOM 1959 O O . LEU A 1 266 ? -11.752 12.481 -9.287 1.00 97.75 266 LEU A O 1
ATOM 1963 N N . VAL A 1 267 ? -10.468 13.103 -7.535 1.00 98.06 267 VAL A N 1
ATOM 1964 C CA . VAL A 1 267 ? -9.221 13.327 -8.266 1.00 98.06 267 VAL A CA 1
ATOM 1965 C C . VAL A 1 267 ? -8.100 12.570 -7.564 1.00 98.06 267 VAL A C 1
ATOM 1967 O O . VAL A 1 267 ? -7.925 12.701 -6.357 1.00 98.06 267 VAL A O 1
ATOM 1970 N N . LEU A 1 268 ? -7.333 11.803 -8.333 1.00 98.19 268 LEU A N 1
ATOM 1971 C CA . LEU A 1 268 ? -6.047 11.261 -7.911 1.00 98.19 268 LEU A CA 1
ATOM 1972 C C . LEU A 1 268 ? -4.950 12.253 -8.288 1.00 98.19 268 LEU A C 1
ATOM 1974 O O . LEU A 1 268 ? -4.854 12.631 -9.456 1.00 98.19 268 LEU A O 1
ATOM 1978 N N . THR A 1 269 ? -4.104 12.610 -7.325 1.00 97.75 269 THR A N 1
ATOM 1979 C CA . THR A 1 269 ? -2.894 13.405 -7.555 1.00 97.75 269 THR A CA 1
ATOM 1980 C C . THR A 1 269 ? -1.684 12.680 -6.979 1.00 97.75 269 THR A C 1
ATOM 1982 O O . THR A 1 269 ? -1.740 12.229 -5.839 1.00 97.75 269 THR A O 1
ATOM 1985 N N . TYR A 1 270 ? -0.610 12.560 -7.759 1.00 97.81 270 TYR A N 1
ATOM 1986 C CA . TYR A 1 270 ? 0.652 11.951 -7.327 1.00 97.81 270 TYR A CA 1
ATOM 1987 C C . TYR A 1 270 ? 1.837 12.530 -8.104 1.00 97.81 270 TYR A C 1
ATOM 1989 O O . TYR A 1 270 ? 1.685 12.990 -9.238 1.00 97.81 270 TYR A O 1
ATOM 1997 N N . ASP A 1 271 ? 3.023 12.490 -7.504 1.00 98.31 271 ASP A N 1
ATOM 1998 C CA . ASP A 1 271 ? 4.265 12.852 -8.180 1.00 98.31 271 ASP A CA 1
ATOM 1999 C C . ASP A 1 271 ? 4.873 11.634 -8.883 1.00 98.31 271 ASP A C 1
ATOM 2001 O O . ASP A 1 271 ? 4.834 10.515 -8.375 1.00 98.31 271 ASP A O 1
ATOM 2005 N N . SER A 1 272 ? 5.397 11.841 -10.089 1.00 97.19 272 SER A N 1
ATOM 2006 C CA . SER A 1 272 ? 5.804 10.777 -11.002 1.00 97.19 272 SER A CA 1
ATOM 2007 C C . SER A 1 272 ? 7.105 11.109 -11.725 1.00 97.19 272 SER A C 1
ATOM 2009 O O . SER A 1 272 ? 7.347 12.253 -12.125 1.00 97.19 272 SER A O 1
ATOM 2011 N N . SER A 1 273 ? 7.907 10.066 -11.932 1.00 96.38 273 SER A N 1
ATOM 2012 C CA . SER A 1 273 ? 9.036 10.045 -12.852 1.00 96.38 273 SER A CA 1
ATOM 2013 C C . SER A 1 273 ? 8.805 8.956 -13.893 1.00 96.38 273 SER A C 1
ATOM 2015 O O . SER A 1 273 ? 8.684 7.781 -13.555 1.00 96.38 273 SER A O 1
ATOM 2017 N N . TRP A 1 274 ? 8.720 9.354 -15.158 1.00 94.94 274 TRP A N 1
ATOM 2018 C CA . TRP A 1 274 ? 8.587 8.470 -16.309 1.00 94.94 274 TRP A CA 1
ATOM 2019 C C . TRP A 1 274 ? 9.721 8.721 -17.295 1.00 94.94 274 TRP A C 1
ATOM 2021 O O . TRP A 1 274 ? 9.994 9.868 -17.671 1.00 94.94 274 TRP A O 1
ATOM 2031 N N . ARG A 1 275 ? 10.342 7.642 -17.769 1.00 91.56 275 ARG A N 1
ATOM 2032 C CA . ARG A 1 275 ? 11.322 7.677 -18.850 1.00 91.56 275 ARG A CA 1
ATOM 2033 C C . ARG A 1 275 ? 10.759 6.967 -20.077 1.00 91.56 275 ARG A C 1
ATOM 2035 O O . ARG A 1 275 ? 10.305 5.832 -20.006 1.00 91.56 275 ARG A O 1
ATOM 2042 N N . GLN A 1 276 ? 10.788 7.664 -21.204 1.00 88.19 276 GLN A N 1
ATOM 2043 C CA . GLN A 1 276 ? 10.410 7.155 -22.509 1.00 88.19 276 GLN A CA 1
ATOM 2044 C C . GLN A 1 276 ? 11.403 6.084 -22.961 1.00 88.19 276 GLN A C 1
ATOM 2046 O O . GLN A 1 276 ? 12.553 6.389 -23.282 1.00 88.19 276 GLN A O 1
ATOM 2051 N N . TYR A 1 277 ? 10.923 4.847 -23.064 1.00 86.06 277 TYR A N 1
ATOM 2052 C CA . TYR A 1 277 ? 11.614 3.754 -23.744 1.00 86.06 277 TYR A CA 1
ATOM 2053 C C . TYR A 1 277 ? 10.594 2.701 -24.225 1.00 86.06 277 TYR A C 1
ATOM 2055 O O . TYR A 1 277 ? 9.400 2.975 -24.296 1.00 86.06 277 TYR A O 1
ATOM 2063 N N . ASN A 1 278 ? 11.029 1.489 -24.571 1.00 85.50 278 ASN A N 1
ATOM 2064 C CA . ASN A 1 278 ? 10.203 0.334 -24.968 1.00 85.50 278 ASN A CA 1
ATOM 2065 C C . ASN A 1 278 ? 9.285 -0.246 -23.857 1.00 85.50 278 ASN A C 1
ATOM 2067 O O . ASN A 1 278 ? 8.915 -1.421 -23.901 1.00 85.50 278 ASN A O 1
ATOM 2071 N N . CYS A 1 279 ? 8.904 0.567 -22.880 1.00 90.25 279 CYS A N 1
ATOM 2072 C CA . CYS A 1 279 ? 8.064 0.210 -21.752 1.00 90.25 279 CYS A CA 1
ATOM 2073 C C . CYS A 1 279 ? 6.645 0.784 -21.896 1.00 90.25 279 CYS A C 1
ATOM 2075 O O . CYS A 1 279 ? 6.361 1.658 -22.723 1.00 90.25 279 CYS A O 1
ATOM 2077 N N . THR A 1 280 ? 5.727 0.264 -21.087 1.00 94.81 280 THR A N 1
ATOM 2078 C CA . THR A 1 280 ? 4.352 0.753 -20.990 1.00 94.81 280 THR A CA 1
ATOM 2079 C C . THR A 1 280 ? 3.950 0.900 -19.538 1.00 94.81 280 THR A C 1
ATOM 2081 O O . THR A 1 280 ? 4.171 -0.017 -18.753 1.00 94.81 280 THR A O 1
ATOM 2084 N N . GLY A 1 281 ? 3.289 2.008 -19.220 1.00 96.06 281 GLY A N 1
ATOM 2085 C CA . GLY A 1 281 ? 2.676 2.251 -17.922 1.00 96.06 281 GLY A CA 1
ATOM 2086 C C . GLY A 1 281 ? 1.173 2.471 -18.060 1.00 96.06 281 GLY A C 1
ATOM 2087 O O . GLY A 1 281 ? 0.714 3.052 -19.046 1.00 96.06 281 GLY A O 1
ATOM 2088 N N . LYS A 1 282 ? 0.380 2.045 -17.080 1.00 97.88 282 LYS A N 1
ATOM 2089 C CA . LYS A 1 282 ? -1.049 2.380 -17.009 1.00 97.88 282 LYS A CA 1
ATOM 2090 C C . LYS A 1 282 ? -1.448 2.767 -15.600 1.00 97.88 282 LYS A C 1
ATOM 2092 O O . LYS A 1 282 ? -0.969 2.182 -14.638 1.00 97.88 282 LYS A O 1
ATOM 2097 N N . VAL A 1 283 ? -2.382 3.708 -15.500 1.00 98.75 283 VAL A N 1
ATOM 2098 C CA . VAL A 1 283 ? -3.136 3.952 -14.267 1.00 98.75 283 VAL A CA 1
ATOM 2099 C C . VAL A 1 283 ? -4.584 3.604 -14.531 1.00 98.75 283 VAL A C 1
ATOM 2101 O O . VAL A 1 283 ? -5.180 4.090 -15.497 1.00 98.75 283 VAL A O 1
ATOM 2104 N N . THR A 1 284 ? -5.143 2.759 -13.678 1.00 98.75 284 THR A N 1
ATOM 2105 C CA . THR A 1 284 ? -6.530 2.308 -13.758 1.00 98.75 284 THR A CA 1
ATOM 2106 C C 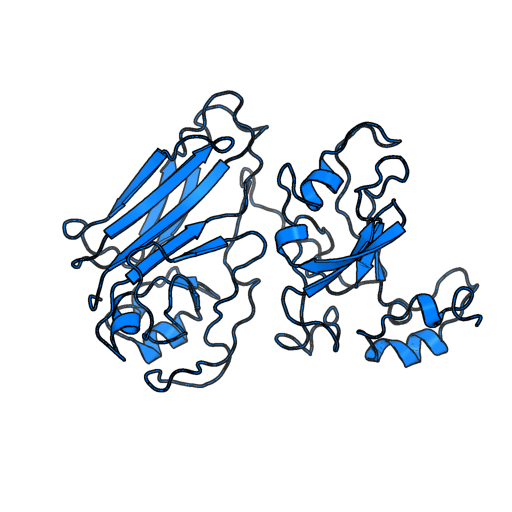. THR A 1 284 ? -7.241 2.521 -12.431 1.00 98.75 284 THR A C 1
ATOM 2108 O O . THR A 1 284 ? -6.594 2.638 -11.390 1.00 98.75 284 THR A O 1
ATOM 2111 N N . VAL A 1 285 ? -8.568 2.585 -12.474 1.00 98.69 285 VAL A N 1
ATOM 2112 C CA . VAL A 1 285 ? -9.428 2.586 -11.289 1.00 98.69 285 VAL A CA 1
ATOM 2113 C C . VAL A 1 285 ? -10.555 1.578 -11.467 1.00 98.69 285 VAL A C 1
ATOM 2115 O O . VAL A 1 285 ? -11.124 1.482 -12.553 1.00 98.69 285 VAL A O 1
ATOM 2118 N N . THR A 1 286 ? -10.887 0.841 -10.415 1.00 98.38 286 THR A N 1
ATOM 2119 C CA . THR A 1 286 ? -12.121 0.051 -10.315 1.00 98.38 286 THR A CA 1
ATOM 2120 C C . THR A 1 286 ? -13.051 0.703 -9.297 1.00 98.38 286 THR A C 1
ATOM 2122 O O . THR A 1 286 ? -12.591 1.322 -8.333 1.00 98.38 286 THR A O 1
ATOM 2125 N N . PHE A 1 287 ? -14.359 0.569 -9.516 1.00 97.81 287 PHE A N 1
ATOM 2126 C CA . PHE A 1 287 ? -15.389 0.977 -8.561 1.00 97.81 287 PHE A CA 1
ATOM 2127 C C . PHE A 1 287 ? -16.203 -0.241 -8.150 1.00 97.81 287 PHE A C 1
ATOM 2129 O O . PHE A 1 287 ? -16.641 -0.988 -9.021 1.00 97.81 287 PHE A O 1
ATOM 2136 N N . ASP A 1 288 ? -16.370 -0.447 -6.844 1.00 93.69 288 ASP A N 1
ATOM 2137 C CA . ASP A 1 288 ? -17.179 -1.531 -6.263 1.00 93.69 288 ASP A CA 1
ATOM 2138 C C . ASP A 1 288 ? -16.852 -2.931 -6.835 1.00 93.69 288 ASP A C 1
ATOM 2140 O O . ASP A 1 288 ? -17.728 -3.770 -7.027 1.00 93.69 288 ASP A O 1
ATOM 2144 N N . GLY A 1 289 ? -15.575 -3.176 -7.158 1.00 90.06 289 GLY A N 1
ATOM 2145 C CA . GLY A 1 289 ? -15.111 -4.438 -7.753 1.00 90.06 289 GLY A CA 1
ATOM 2146 C C . GLY A 1 289 ? -15.504 -4.658 -9.222 1.00 90.06 289 GLY A C 1
ATOM 2147 O O . GLY A 1 289 ? -15.285 -5.750 -9.741 1.00 90.06 289 GLY A O 1
ATOM 2148 N N . GLY A 1 290 ? -16.072 -3.650 -9.890 1.00 94.50 290 GLY A N 1
ATOM 2149 C CA . GLY A 1 290 ? -16.413 -3.688 -11.311 1.00 94.50 290 GLY A CA 1
ATOM 2150 C C . GLY A 1 290 ? -15.210 -3.544 -12.251 1.00 94.50 290 GLY A C 1
ATOM 2151 O O . GLY A 1 290 ? -14.049 -3.576 -11.836 1.00 94.50 290 GLY A O 1
ATOM 2152 N N . ASP A 1 291 ? -15.503 -3.354 -13.539 1.00 96.50 291 ASP A N 1
ATOM 2153 C CA . ASP A 1 291 ? -14.490 -3.267 -14.594 1.00 96.50 291 ASP A CA 1
ATOM 2154 C C . ASP A 1 291 ? -13.499 -2.110 -14.386 1.00 96.50 291 ASP A C 1
ATOM 2156 O O . ASP A 1 291 ? -13.854 -0.999 -13.982 1.00 96.50 291 ASP A O 1
ATOM 2160 N N . ALA A 1 292 ? -12.235 -2.365 -14.727 1.00 97.38 292 ALA A N 1
ATOM 2161 C CA . ALA A 1 292 ? -11.175 -1.372 -14.637 1.00 97.38 292 ALA A CA 1
ATOM 2162 C C . ALA A 1 292 ? -11.307 -0.294 -15.723 1.00 97.38 292 ALA A C 1
ATOM 2164 O O . ALA A 1 292 ? -11.288 -0.567 -16.925 1.00 97.38 292 ALA A O 1
ATOM 2165 N N . ILE A 1 293 ? -11.342 0.964 -15.294 1.00 98.19 293 ILE A N 1
ATOM 2166 C CA . ILE A 1 293 ? -11.340 2.145 -16.153 1.00 98.19 293 ILE A CA 1
ATOM 2167 C C . ILE A 1 293 ? -9.904 2.648 -16.280 1.00 98.19 293 ILE A C 1
ATOM 2169 O O . ILE A 1 293 ? -9.248 2.944 -15.283 1.00 98.19 293 ILE A O 1
ATOM 2173 N N . THR A 1 294 ? -9.404 2.792 -17.510 1.00 98.44 294 THR A N 1
ATOM 2174 C CA . THR A 1 294 ? -8.075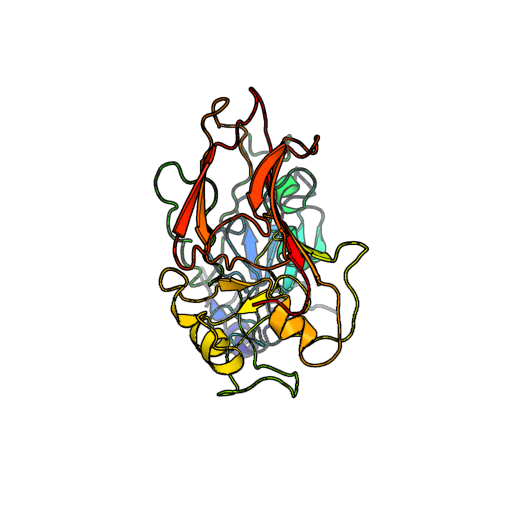 3.380 -17.750 1.00 98.44 294 THR A CA 1
ATOM 2175 C C . THR A 1 294 ? -8.126 4.901 -17.621 1.00 98.44 294 THR A C 1
ATOM 2177 O O . THR A 1 294 ? -8.869 5.572 -18.338 1.00 98.44 294 THR A O 1
ATOM 2180 N N . LEU A 1 295 ? -7.306 5.444 -16.722 1.00 98.56 295 LEU A N 1
ATOM 2181 C CA . LEU A 1 295 ? -7.165 6.878 -16.466 1.00 98.56 295 LEU A CA 1
ATOM 2182 C C . LEU A 1 295 ? -5.967 7.483 -17.201 1.00 98.56 295 LEU A C 1
ATOM 2184 O O . LEU A 1 295 ? -6.031 8.629 -17.643 1.00 98.56 295 LEU A O 1
ATOM 2188 N N . LEU A 1 296 ? -4.886 6.713 -17.333 1.00 98.44 296 LEU A N 1
ATOM 2189 C CA . LEU A 1 296 ? -3.650 7.122 -17.996 1.00 98.44 296 LEU A CA 1
ATOM 2190 C C . LEU A 1 296 ? -3.017 5.923 -18.705 1.00 98.44 296 LEU A C 1
ATOM 2192 O O . LEU A 1 296 ? -3.047 4.803 -18.198 1.00 98.44 296 LEU A O 1
ATOM 2196 N N . THR A 1 297 ? -2.426 6.164 -19.873 1.00 97.69 297 THR A N 1
ATOM 2197 C CA . THR A 1 297 ? -1.560 5.209 -20.573 1.00 97.69 297 THR A CA 1
ATOM 2198 C C . THR A 1 297 ? -0.278 5.922 -20.978 1.00 97.69 297 THR A C 1
ATOM 2200 O O . THR A 1 297 ? -0.329 6.966 -21.626 1.00 97.69 297 THR A O 1
ATOM 2203 N N . LEU A 1 298 ? 0.852 5.338 -20.600 1.00 96.19 298 LEU A N 1
ATOM 2204 C CA . LEU A 1 298 ? 2.203 5.730 -20.973 1.00 96.19 298 LEU A CA 1
ATOM 2205 C C . LEU A 1 298 ? 2.791 4.629 -21.858 1.00 96.19 298 LEU A C 1
ATOM 2207 O O . LEU A 1 298 ? 2.550 3.441 -21.631 1.00 96.19 298 LEU A O 1
ATOM 2211 N N . ASN A 1 299 ? 3.526 5.007 -22.894 1.00 93.56 299 ASN A N 1
ATOM 2212 C CA . ASN A 1 299 ? 4.124 4.074 -23.844 1.00 93.56 299 ASN A CA 1
ATOM 2213 C C . ASN A 1 299 ? 5.403 4.655 -24.462 1.00 93.56 299 ASN A C 1
ATOM 2215 O O . ASN A 1 299 ? 5.831 5.756 -24.115 1.00 93.56 299 ASN A O 1
ATOM 2219 N N . ALA A 1 300 ? 5.979 3.940 -25.429 1.00 89.19 300 ALA A N 1
ATOM 2220 C CA . ALA A 1 300 ? 7.196 4.346 -26.129 1.00 89.19 300 ALA A CA 1
ATOM 2221 C C . ALA A 1 300 ? 7.104 5.679 -26.894 1.00 89.19 300 ALA A C 1
ATOM 2223 O O . ALA A 1 300 ? 8.131 6.221 -27.295 1.00 89.19 300 ALA A O 1
ATOM 2224 N N . SER A 1 301 ? 5.906 6.228 -27.102 1.00 92.38 301 SER A N 1
ATOM 2225 C CA . SER A 1 301 ? 5.687 7.558 -27.683 1.00 92.38 301 SER A CA 1
ATOM 2226 C C . SER A 1 301 ? 5.443 8.643 -26.629 1.00 92.38 301 SER A C 1
ATOM 2228 O O . SER A 1 301 ? 5.403 9.820 -26.979 1.00 92.38 301 SER A O 1
ATOM 2230 N N . THR A 1 302 ? 5.271 8.286 -25.355 1.00 94.88 302 THR A N 1
ATOM 2231 C CA . THR A 1 302 ? 5.110 9.245 -24.257 1.00 94.88 302 THR A CA 1
ATOM 2232 C C . THR A 1 302 ? 6.473 9.838 -23.886 1.00 94.88 302 THR A C 1
ATOM 2234 O O . THR A 1 302 ? 7.331 9.075 -23.447 1.00 94.88 302 THR A O 1
ATOM 2237 N N . PRO A 1 303 ? 6.687 11.165 -24.010 1.00 94.19 303 PRO A N 1
ATOM 2238 C CA . PRO A 1 303 ? 7.970 11.797 -23.705 1.00 94.19 303 PRO A CA 1
ATOM 2239 C C . PRO A 1 303 ? 8.426 11.602 -22.258 1.00 94.19 303 PRO A C 1
ATOM 2241 O O . PRO A 1 303 ? 7.609 11.412 -21.356 1.00 94.19 303 PRO A O 1
ATOM 2244 N N . ASN A 1 304 ? 9.734 11.740 -22.034 1.00 93.44 304 ASN A N 1
ATOM 2245 C CA . ASN A 1 304 ? 10.321 11.788 -20.695 1.00 93.44 304 ASN A CA 1
ATOM 2246 C C . ASN A 1 304 ? 9.621 12.832 -19.808 1.00 93.44 304 ASN A C 1
ATOM 2248 O O . ASN A 1 304 ? 9.484 13.992 -20.198 1.00 93.44 304 ASN A O 1
ATOM 2252 N N . GLN A 1 305 ? 9.257 12.432 -18.592 1.00 95.12 305 GLN A N 1
ATOM 2253 C CA . GLN A 1 305 ? 8.693 13.287 -17.549 1.00 95.12 305 GLN A CA 1
ATOM 2254 C C . GLN A 1 305 ? 9.283 12.885 -16.199 1.00 95.12 305 GLN A C 1
ATOM 2256 O O . GLN A 1 305 ? 8.672 12.153 -15.433 1.00 95.12 305 GLN A O 1
ATOM 2261 N N . TYR A 1 306 ? 10.493 13.354 -15.901 1.00 95.31 306 TYR A N 1
ATOM 2262 C CA . TYR A 1 306 ? 11.246 12.893 -14.729 1.00 95.31 306 TYR A CA 1
ATOM 2263 C C . TYR A 1 306 ? 10.753 13.436 -13.377 1.00 95.31 306 TYR A C 1
ATOM 2265 O O . TYR A 1 306 ? 11.261 13.011 -12.347 1.00 95.31 306 TYR A O 1
ATOM 2273 N N . ASN A 1 307 ? 9.848 14.422 -13.351 1.00 97.50 307 ASN A N 1
ATOM 2274 C CA . ASN A 1 307 ? 9.489 15.130 -12.114 1.00 97.50 307 ASN A CA 1
ATOM 2275 C C . ASN A 1 307 ? 8.105 15.806 -12.154 1.00 97.50 307 ASN A C 1
ATOM 2277 O O . ASN A 1 307 ? 7.926 16.971 -11.771 1.00 97.50 307 ASN A O 1
ATOM 2281 N N . GLN A 1 308 ? 7.118 15.105 -12.700 1.00 96.56 308 GLN A N 1
ATOM 2282 C CA . GLN A 1 308 ? 5.788 15.651 -12.949 1.00 96.56 308 GLN A CA 1
ATOM 2283 C C . GLN A 1 308 ? 4.852 15.415 -11.758 1.00 96.56 308 GLN A C 1
ATOM 2285 O O . GLN A 1 308 ? 4.915 14.375 -11.123 1.00 96.56 308 GLN A O 1
ATOM 2290 N N . THR A 1 309 ? 3.941 16.357 -11.499 1.00 98.12 309 THR A N 1
ATOM 2291 C CA . THR A 1 309 ? 2.735 16.072 -10.703 1.00 98.12 309 THR A CA 1
ATOM 2292 C C . THR A 1 309 ? 1.621 15.694 -11.669 1.00 98.12 309 THR A C 1
ATOM 2294 O O . THR A 1 309 ? 1.286 16.472 -12.566 1.00 98.12 309 THR A O 1
ATOM 2297 N N . VAL A 1 310 ? 1.086 14.489 -11.524 1.00 98.12 310 VAL A N 1
ATOM 2298 C CA . VAL A 1 310 ? -0.003 13.953 -12.338 1.00 98.12 310 VAL A CA 1
ATOM 2299 C C . VAL A 1 310 ? -1.313 14.143 -11.580 1.00 98.12 310 VAL A C 1
ATOM 2301 O O . VAL A 1 310 ? -1.391 13.797 -10.406 1.00 98.12 310 VAL A O 1
ATOM 2304 N N . SER A 1 311 ? -2.348 14.649 -12.256 1.00 98.19 311 SER A N 1
ATOM 2305 C CA . SER A 1 311 ? -3.704 14.771 -11.706 1.00 98.19 311 SER A CA 1
ATOM 2306 C C . SER A 1 311 ? -4.728 14.144 -12.651 1.00 98.19 311 SER A C 1
ATOM 2308 O O . SER A 1 311 ? -4.874 14.575 -13.795 1.00 98.19 311 SER A O 1
ATOM 2310 N N . LEU A 1 312 ? -5.453 13.132 -12.171 1.00 98.50 312 LEU A N 1
ATOM 2311 C CA . LEU A 1 312 ? -6.405 12.336 -12.947 1.00 98.50 312 LEU A CA 1
ATOM 2312 C C . LEU A 1 312 ? -7.785 12.379 -12.288 1.00 98.50 312 LEU A C 1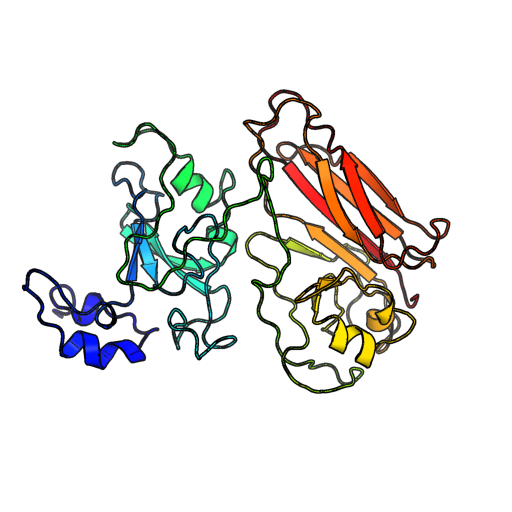
ATOM 2314 O O . LEU A 1 312 ? -7.939 12.033 -11.119 1.00 98.50 312 LEU A O 1
ATOM 2318 N N . LYS A 1 313 ? -8.816 12.761 -13.047 1.00 98.12 313 LYS A N 1
ATOM 2319 C CA . LYS A 1 313 ? -10.209 12.630 -12.592 1.00 98.12 313 LYS A CA 1
ATOM 2320 C C . LYS A 1 313 ? -10.589 11.153 -12.577 1.00 98.12 313 LYS A C 1
ATOM 2322 O O . LYS A 1 313 ? -10.510 10.511 -13.623 1.00 98.12 313 LYS A O 1
ATOM 2327 N N . LEU A 1 314 ? -11.059 10.644 -11.438 1.00 97.94 314 LEU A N 1
ATOM 2328 C CA . LEU A 1 314 ? -11.414 9.227 -11.296 1.00 97.94 314 LEU A CA 1
ATOM 2329 C C . LEU A 1 314 ? -12.727 8.866 -11.997 1.00 97.94 314 LEU A C 1
ATOM 2331 O O . LEU A 1 314 ? -12.941 7.705 -12.321 1.00 97.94 314 LEU A O 1
ATOM 2335 N N . LYS A 1 315 ? -13.594 9.857 -12.256 1.00 95.31 315 LYS A N 1
ATOM 2336 C CA . LYS A 1 315 ? -14.908 9.666 -12.898 1.00 95.31 315 LYS A CA 1
ATOM 2337 C C . LYS A 1 315 ? -15.796 8.666 -12.135 1.00 95.31 315 LYS A C 1
ATOM 2339 O O . LYS A 1 315 ? -16.486 7.861 -12.752 1.00 95.31 315 LYS A O 1
ATOM 2344 N N . ASN A 1 316 ? -15.782 8.731 -10.801 1.00 97.25 316 ASN A N 1
ATOM 2345 C CA . ASN A 1 316 ? -16.593 7.857 -9.955 1.00 97.25 316 ASN A CA 1
ATOM 2346 C C . ASN A 1 316 ? -18.094 7.995 -10.280 1.00 97.25 316 ASN A C 1
ATOM 2348 O O . ASN A 1 316 ? -18.584 9.129 -10.349 1.00 97.25 316 ASN A O 1
ATOM 2352 N N . PRO A 1 317 ? -18.827 6.886 -10.493 1.00 96.81 317 PRO A N 1
ATOM 2353 C CA . PRO A 1 317 ? -20.255 6.938 -10.772 1.00 96.81 317 PRO A CA 1
ATOM 2354 C C . PRO A 1 317 ? -21.054 7.356 -9.529 1.00 96.81 317 PRO A C 1
ATOM 2356 O O . PRO A 1 317 ? -20.550 7.370 -8.404 1.00 96.81 317 PRO A O 1
ATOM 2359 N N . ALA A 1 318 ? -22.319 7.727 -9.734 1.00 96.12 318 ALA A N 1
ATOM 2360 C CA . ALA A 1 318 ? -23.220 8.033 -8.629 1.00 96.12 318 ALA A CA 1
ATOM 2361 C C . ALA A 1 318 ? -23.449 6.784 -7.764 1.00 96.12 318 ALA A C 1
ATOM 2363 O O . ALA A 1 318 ? -23.747 5.717 -8.292 1.00 96.12 318 ALA A O 1
ATOM 2364 N N . GLY A 1 319 ? -23.326 6.936 -6.443 1.00 92.38 319 GLY A N 1
ATOM 2365 C CA . GLY A 1 319 ? -23.552 5.853 -5.483 1.00 92.38 319 GLY A CA 1
ATOM 2366 C C . GLY A 1 319 ? -22.398 4.859 -5.326 1.00 92.38 319 GLY A C 1
ATOM 2367 O O . GLY A 1 319 ? -22.562 3.902 -4.575 1.00 92.38 319 GLY A O 1
ATOM 2368 N N . ALA A 1 320 ? -21.255 5.083 -5.989 1.00 95.25 320 ALA A N 1
ATOM 2369 C CA . ALA A 1 320 ? -20.066 4.257 -5.797 1.00 95.25 320 ALA A CA 1
ATOM 2370 C C . ALA A 1 320 ? -19.592 4.311 -4.341 1.00 95.25 320 ALA A C 1
ATOM 2372 O O . ALA A 1 320 ? -19.538 5.394 -3.752 1.00 95.25 320 ALA A O 1
ATOM 2373 N N . LYS A 1 321 ? -19.238 3.162 -3.764 1.00 90.00 321 LYS A N 1
ATOM 2374 C CA . LYS A 1 321 ? -18.844 3.064 -2.351 1.00 90.00 321 LYS A CA 1
ATOM 2375 C C . LYS A 1 321 ? -17.355 2.869 -2.176 1.00 90.00 321 LYS A C 1
ATOM 2377 O O . LYS A 1 321 ? -16.791 3.380 -1.214 1.00 90.00 321 LYS A O 1
ATOM 2382 N N . VAL A 1 322 ? -16.727 2.159 -3.103 1.00 92.25 322 VAL A N 1
ATOM 2383 C CA . VAL A 1 322 ? -15.324 1.777 -3.018 1.00 92.25 322 VAL A CA 1
ATOM 2384 C C . VAL A 1 322 ? -14.619 2.100 -4.326 1.00 92.25 322 VAL A C 1
ATOM 2386 O O . VAL A 1 322 ? -15.121 1.775 -5.399 1.00 92.25 322 VAL A O 1
ATOM 2389 N N . ALA A 1 323 ? -13.440 2.712 -4.241 1.00 97.06 323 ALA A N 1
ATOM 2390 C CA . ALA A 1 323 ? -12.515 2.856 -5.361 1.00 97.06 323 ALA A CA 1
ATOM 2391 C C . ALA A 1 323 ? -11.210 2.108 -5.078 1.00 97.06 323 ALA A C 1
ATOM 2393 O O . ALA A 1 323 ? -10.726 2.117 -3.951 1.00 97.06 323 ALA A O 1
ATOM 2394 N N . GLN A 1 324 ? -10.594 1.519 -6.098 1.00 97.19 324 GLN A N 1
ATOM 2395 C CA . GLN A 1 324 ? -9.224 1.013 -6.005 1.00 97.19 324 GLN A CA 1
ATOM 2396 C C . GLN A 1 324 ? -8.432 1.456 -7.227 1.00 97.19 324 GLN A C 1
ATOM 2398 O O . GLN A 1 324 ? -8.870 1.270 -8.360 1.00 97.19 324 GLN A O 1
ATOM 2403 N N . ILE A 1 325 ? -7.265 2.053 -6.998 1.00 98.62 325 ILE A N 1
ATOM 2404 C CA . ILE A 1 325 ? -6.399 2.566 -8.060 1.00 98.62 325 ILE A CA 1
ATOM 2405 C C . ILE A 1 325 ? -5.233 1.603 -8.237 1.00 98.62 325 ILE A C 1
ATOM 2407 O O . ILE A 1 325 ? -4.675 1.123 -7.253 1.00 98.62 325 ILE A O 1
ATOM 2411 N N . THR A 1 326 ? -4.864 1.326 -9.486 1.00 98.69 326 THR A N 1
ATOM 2412 C CA . THR A 1 326 ? -3.737 0.450 -9.819 1.00 98.69 326 THR A CA 1
ATOM 2413 C C . THR A 1 326 ? -2.810 1.107 -10.828 1.00 98.69 326 THR A C 1
ATOM 2415 O O . THR A 1 326 ? -3.258 1.538 -11.895 1.00 98.69 326 THR A O 1
ATOM 2418 N N . TRP A 1 327 ? -1.520 1.124 -10.503 1.00 98.75 327 TRP A N 1
ATOM 2419 C CA . TRP A 1 327 ? -0.426 1.431 -11.416 1.00 98.75 327 TRP A CA 1
ATOM 2420 C C . TRP A 1 327 ? 0.142 0.122 -11.959 1.00 98.75 327 TRP A C 1
ATOM 2422 O O . TRP A 1 327 ? 0.499 -0.756 -11.184 1.00 98.75 327 TRP A O 1
ATOM 2432 N N . ASP A 1 328 ? 0.222 -0.015 -13.277 1.00 97.75 328 ASP A N 1
ATOM 2433 C CA . ASP A 1 328 ? 0.842 -1.140 -13.987 1.00 97.75 328 ASP A CA 1
ATOM 2434 C C . ASP A 1 328 ? 2.074 -0.636 -14.738 1.00 97.75 328 ASP A C 1
ATOM 2436 O O . ASP A 1 328 ? 2.015 0.429 -15.357 1.00 97.75 328 ASP A O 1
ATOM 2440 N N . HIS A 1 329 ? 3.166 -1.399 -14.700 1.00 96.75 329 HIS A N 1
ATOM 2441 C CA . HIS A 1 329 ? 4.374 -1.152 -15.485 1.00 96.75 329 HIS A CA 1
ATOM 2442 C C . HIS A 1 329 ? 4.852 -2.440 -16.146 1.00 96.75 329 HIS A C 1
ATOM 2444 O O . HIS A 1 329 ? 4.954 -3.494 -15.513 1.00 96.75 329 HIS A O 1
ATOM 2450 N N . GLN A 1 330 ? 5.174 -2.345 -17.432 1.00 95.44 330 GLN A N 1
ATOM 2451 C CA . GLN A 1 330 ? 5.721 -3.442 -18.220 1.00 95.44 330 GLN A CA 1
ATOM 2452 C C . GLN A 1 330 ? 6.914 -2.942 -19.024 1.00 95.44 330 GLN A C 1
ATOM 2454 O O . GLN A 1 330 ? 6.862 -1.868 -19.621 1.00 95.44 330 GLN A O 1
ATOM 2459 N N . GLY A 1 331 ? 7.980 -3.733 -19.082 1.00 90.94 331 GLY A N 1
ATOM 2460 C CA . GLY A 1 331 ? 9.223 -3.311 -19.719 1.00 90.94 331 GLY A CA 1
ATOM 2461 C C . GLY A 1 331 ? 10.260 -4.423 -19.841 1.00 90.94 331 GLY A C 1
ATOM 2462 O O . GLY A 1 331 ? 9.976 -5.601 -19.607 1.00 90.94 331 GLY A O 1
ATOM 2463 N N . LYS A 1 332 ? 11.460 -4.021 -20.252 1.00 84.12 332 LYS A N 1
ATOM 2464 C CA . LYS A 1 332 ? 12.704 -4.807 -20.334 1.00 84.12 332 LYS A CA 1
ATOM 2465 C C . LYS A 1 332 ? 13.871 -3.893 -19.902 1.00 84.12 332 LYS A C 1
ATOM 2467 O O . LYS A 1 332 ? 13.591 -2.811 -19.393 1.00 84.12 332 LYS A O 1
ATOM 2472 N N . ASN A 1 333 ? 15.121 -4.286 -20.177 1.00 77.38 333 ASN A N 1
ATOM 2473 C CA . ASN A 1 333 ? 16.337 -3.453 -20.059 1.00 77.38 333 ASN A CA 1
ATOM 2474 C C . ASN A 1 333 ? 16.236 -2.131 -20.815 1.00 77.38 333 ASN A C 1
ATOM 2476 O O . ASN A 1 333 ? 16.405 -2.105 -22.044 1.00 77.38 333 ASN A O 1
ATOM 2480 N N . SER A 1 334 ? 15.773 -1.091 -20.143 1.00 62.59 334 SER A N 1
ATOM 2481 C CA . SER A 1 334 ? 15.153 0.066 -20.768 1.00 62.59 334 SER A CA 1
ATOM 2482 C C . SER A 1 334 ? 14.877 1.197 -19.780 1.00 62.59 334 SER A C 1
ATOM 2484 O O . SER A 1 334 ? 13.728 1.634 -19.649 1.00 62.59 334 SER A O 1
ATOM 2486 N N . TRP A 1 335 ? 15.920 1.684 -19.113 1.00 57.41 335 TRP A N 1
ATOM 2487 C CA . TRP A 1 335 ? 15.933 3.025 -18.539 1.00 57.41 335 TRP A CA 1
ATOM 2488 C C . TRP A 1 335 ? 16.702 3.909 -19.500 1.00 57.41 335 TRP A C 1
ATOM 2490 O O . TRP A 1 335 ? 17.953 4.000 -19.481 1.00 57.41 335 TRP A O 1
#

Foldseek 3Di:
DPCVPALVVQADPQAVVLVVQLVVWPPPDPDTALSNGQKWAFQLAFLQLQLAWGMKGQQWQAQFLLPTARDECVFVVPDPSHGNNDHGQWIWTATSNGDIDIGGLQLSHCDPPHSVVSSFPDDDGPDHHGGGRGIGGSDPRHHDPDDPPPDQDDDLQLNDGAAFFDDPLFDDDGGRFWDQDGGRQKDKDFDPQWDDDFGPRQSAKIKGALVRVCVGPNPCSVVQPVNHRIDIDNDQQNRPVRHWTKGKMKIKHHKTFCQVPAFQRDKDKDWDWDAQDQKKKWKWKDFPPDDIDTFDIDHNPHHGDGTDIDMTGNRHHPRTTIMMMMMIMIDTNID

Secondary structure (DSSP, 8-state):
--GGGSGGGGS-TT-GGGHHHHHHS-TTSS---GGG--EEEETT--TTSTTSEEEEES-BSSSBTTT--B--TTT-TT-TT--TT--TTEEEEEETTS-EEEEEGGGGS--TTSHHHHHHH--SSS-SSPPP-BEESSS--PPPPPPPTT-S----STTSPPB---STT--S--SS-EESPPSTT-EEEE-TTPPS-S-GGGSSSEEE-HHHHHHHH-TTGGG--S--SSEEE--TTGGGSSS---EEEEEEPPPEE-TTPPTT--EEEEEEEE--SS-EEEEEEEETT-PPEEEEEE-TTSPPEEEEEEEEE--PPTT--EEEEE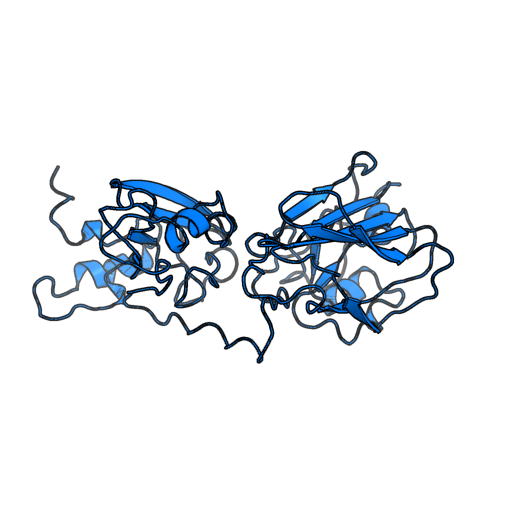EEEEESS--

pLDDT: mean 89.84, std 8.41, range [48.75, 98.75]

Radius of gyration: 22.23 Å; chains: 1; bounding box: 53×43×70 Å